Protein AF-A0A2V6P8H3-F1 (afdb_monomer)

Mean predicted aligned error: 14.88 Å

pLDDT: mean 77.85, std 21.03, range [31.47, 96.81]

Solvent-accessible surface area (backbone atoms only — not comparable to full-atom values): 14129 Å² total; per-residue (Å²): 84,82,64,27,58,51,56,73,67,50,51,38,62,33,33,49,88,37,50,38,79,87,86,31,36,39,54,43,58,63,62,67,42,103,77,39,63,46,41,52,37,74,48,46,71,76,55,36,56,54,51,53,54,39,51,51,55,49,50,54,50,27,66,76,68,74,46,91,55,62,46,53,46,57,56,95,69,37,68,48,80,76,56,67,67,62,50,36,53,52,24,48,77,71,72,38,44,41,81,42,77,60,81,100,39,82,41,80,42,47,74,67,55,81,72,55,28,31,59,50,17,54,52,52,37,52,75,70,67,47,56,66,70,60,48,24,49,44,44,65,50,95,62,68,71,73,46,74,81,64,72,72,82,48,70,70,56,52,54,55,50,52,53,54,52,51,55,52,49,58,63,71,63,60,74,80,77,82,78,73,81,78,79,79,82,79,82,78,81,77,87,79,87,76,96,69,99,71,93,78,89,80,86,79,87,76,90,74,89,71,89,73,82,70,94,81,76,84,81,81,89,80,91,132

Structure (mmCIF, N/CA/C/O backbone):
data_AF-A0A2V6P8H3-F1
#
_entry.id   AF-A0A2V6P8H3-F1
#
loop_
_atom_site.group_PDB
_atom_site.id
_atom_site.type_symbol
_atom_site.label_atom_id
_atom_site.label_alt_id
_atom_site.label_comp_id
_atom_site.label_asym_id
_atom_site.label_entity_id
_atom_site.label_seq_id
_atom_site.pdbx_PDB_ins_code
_atom_site.Cartn_x
_atom_site.Cartn_y
_atom_site.Cartn_z
_atom_site.occupancy
_atom_site.B_iso_or_equiv
_atom_site.auth_seq_id
_atom_site.auth_comp_id
_atom_site.auth_asym_id
_atom_site.auth_atom_id
_atom_site.pdbx_PDB_model_num
ATOM 1 N N . TYR A 1 1 ? 4.911 -2.364 1.121 1.00 88.94 1 TYR A N 1
ATOM 2 C CA . TYR A 1 1 ? 5.995 -2.756 0.195 1.00 88.94 1 TYR A CA 1
ATOM 3 C C . TYR A 1 1 ? 5.485 -3.281 -1.144 1.00 88.94 1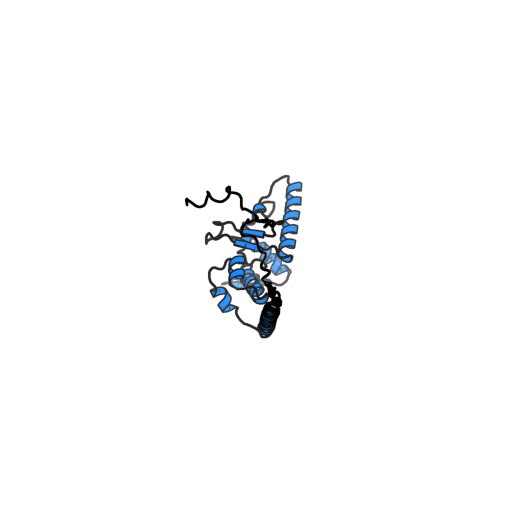 TYR A C 1
ATOM 5 O O . TYR A 1 1 ? 6.259 -3.242 -2.081 1.00 88.94 1 TYR A O 1
ATOM 13 N N . ILE A 1 2 ? 4.238 -3.761 -1.264 1.00 92.62 2 ILE A N 1
ATOM 14 C CA . ILE A 1 2 ? 3.718 -4.279 -2.544 1.00 92.62 2 ILE A CA 1
ATOM 15 C C . ILE A 1 2 ? 3.514 -3.145 -3.559 1.00 92.62 2 ILE A C 1
ATOM 17 O O . ILE A 1 2 ? 4.125 -3.148 -4.615 1.00 92.62 2 ILE A O 1
ATOM 21 N N . THR A 1 3 ? 2.715 -2.137 -3.202 1.00 92.38 3 THR A N 1
ATOM 22 C CA . THR A 1 3 ? 2.327 -1.062 -4.134 1.00 92.38 3 THR A CA 1
ATOM 23 C C . THR A 1 3 ? 3.390 0.020 -4.327 1.00 92.38 3 THR A C 1
ATOM 25 O O . THR A 1 3 ? 3.359 0.778 -5.288 1.00 92.38 3 THR A O 1
ATOM 28 N N . GLY A 1 4 ? 4.304 0.171 -3.365 1.00 89.94 4 GLY A N 1
ATOM 29 C CA . GLY A 1 4 ? 5.237 1.303 -3.315 1.00 89.94 4 GLY A CA 1
ATOM 30 C C . GLY A 1 4 ? 4.576 2.664 -3.058 1.00 89.94 4 GLY A C 1
ATOM 31 O O . GLY A 1 4 ? 5.240 3.698 -3.145 1.00 89.94 4 GLY A O 1
ATOM 32 N N . TRP A 1 5 ? 3.287 2.701 -2.729 1.00 91.19 5 TRP A N 1
ATOM 33 C CA . TRP A 1 5 ? 2.574 3.949 -2.468 1.00 91.19 5 TRP A CA 1
ATOM 34 C C . TRP A 1 5 ? 3.018 4.598 -1.148 1.00 91.19 5 TRP A C 1
ATOM 36 O O . TRP A 1 5 ? 3.421 3.932 -0.188 1.00 91.19 5 TRP A O 1
ATOM 46 N N . ARG A 1 6 ? 2.978 5.930 -1.105 1.00 88.56 6 ARG A N 1
ATOM 47 C CA . ARG A 1 6 ? 3.350 6.756 0.048 1.00 88.56 6 ARG A CA 1
ATOM 48 C C . ARG A 1 6 ? 2.405 6.486 1.205 1.00 88.56 6 ARG A C 1
ATOM 50 O O . ARG A 1 6 ? 1.198 6.677 1.103 1.00 88.56 6 ARG A O 1
ATOM 57 N N . VAL A 1 7 ? 2.961 6.132 2.359 1.00 89.94 7 VAL A N 1
ATOM 58 C CA . VAL A 1 7 ? 2.114 5.686 3.466 1.00 89.94 7 VAL A CA 1
ATOM 59 C C . VAL A 1 7 ? 1.153 6.781 3.945 1.00 89.94 7 VAL A C 1
ATOM 61 O O . VAL A 1 7 ? -0.049 6.561 3.977 1.00 89.94 7 VAL A O 1
ATOM 64 N N . LYS A 1 8 ? 1.652 7.985 4.252 1.00 87.38 8 LYS A N 1
ATOM 65 C CA . LYS A 1 8 ? 0.832 9.062 4.840 1.00 87.38 8 LYS A CA 1
ATOM 66 C C . LYS A 1 8 ? -0.240 9.617 3.890 1.00 87.38 8 LYS A C 1
ATOM 68 O O . LYS A 1 8 ? -1.351 9.895 4.334 1.00 87.38 8 LYS A O 1
ATOM 73 N N . SER A 1 9 ? 0.121 9.836 2.625 1.00 86.56 9 SER A N 1
ATOM 74 C CA . SER A 1 9 ? -0.710 10.562 1.655 1.00 86.56 9 SER A CA 1
ATOM 75 C C . SER A 1 9 ? -1.514 9.659 0.728 1.00 86.56 9 SER A C 1
ATOM 77 O O . SER A 1 9 ? -2.543 10.097 0.236 1.00 86.56 9 SER A O 1
ATOM 79 N N . GLU A 1 10 ? -1.062 8.428 0.480 1.00 90.25 10 GLU A N 1
ATOM 80 C CA . GLU A 1 10 ? -1.692 7.530 -0.493 1.00 90.25 10 GLU A CA 1
ATOM 81 C C . GLU A 1 10 ? -2.352 6.337 0.205 1.00 90.25 10 GLU A C 1
ATOM 83 O O . GLU A 1 10 ? -3.536 6.118 0.006 1.00 90.25 10 GLU A O 1
ATOM 88 N N . ILE A 1 11 ? -1.642 5.602 1.073 1.00 92.50 11 ILE A N 1
ATOM 89 C CA . ILE A 1 11 ? -2.197 4.404 1.738 1.00 92.50 11 ILE A CA 1
ATOM 90 C C . ILE A 1 11 ? -3.190 4.766 2.848 1.00 92.50 11 ILE A C 1
ATOM 92 O O . ILE A 1 11 ? -4.323 4.299 2.844 1.00 92.50 11 ILE A O 1
ATOM 96 N N . LEU A 1 12 ? -2.783 5.610 3.800 1.00 93.12 12 LEU A N 1
ATOM 97 C CA . LEU A 1 12 ? -3.599 5.945 4.975 1.00 93.12 12 LEU A CA 1
ATOM 98 C C . LEU A 1 12 ? -4.766 6.896 4.662 1.00 93.12 12 LEU A C 1
ATOM 100 O O . LEU A 1 12 ? -5.505 7.272 5.566 1.00 93.12 12 LEU A O 1
ATOM 104 N N . THR A 1 13 ? -4.904 7.342 3.414 1.00 92.69 13 THR A N 1
ATOM 105 C CA . THR A 1 13 ? -6.063 8.096 2.911 1.00 92.69 13 THR A CA 1
ATOM 106 C C . THR A 1 13 ? -7.038 7.208 2.140 1.00 92.69 13 THR A C 1
ATOM 108 O O . THR A 1 13 ? -8.089 7.701 1.744 1.00 92.69 13 THR A O 1
ATOM 111 N N . ARG A 1 14 ? -6.721 5.926 1.888 1.00 94.12 14 ARG A N 1
ATOM 112 C CA . ARG A 1 14 ? -7.607 5.061 1.101 1.00 94.12 14 ARG A CA 1
ATOM 113 C C . ARG A 1 14 ? -8.895 4.758 1.849 1.00 94.12 14 ARG A C 1
ATOM 115 O O . ARG A 1 14 ? -8.885 4.422 3.034 1.00 94.12 14 ARG A O 1
ATOM 122 N N . GLN A 1 15 ? -9.986 4.831 1.104 1.00 95.06 15 GLN A N 1
ATOM 123 C CA . GLN A 1 15 ? -11.317 4.429 1.515 1.00 95.06 15 GLN A CA 1
ATOM 124 C C . GLN A 1 15 ? -11.702 3.127 0.811 1.00 95.06 15 GLN A C 1
ATOM 126 O O . GLN A 1 15 ? -11.081 2.754 -0.186 1.00 95.06 15 GLN A O 1
ATOM 131 N N . LYS A 1 16 ? -12.726 2.442 1.323 1.00 94.62 16 LYS A N 1
ATOM 132 C CA . LYS A 1 16 ? -13.273 1.217 0.727 1.00 94.62 16 LYS A CA 1
ATOM 133 C C . LYS A 1 16 ? -13.775 1.452 -0.701 1.00 94.62 16 LYS A C 1
ATOM 135 O O . LYS A 1 16 ? -13.608 0.577 -1.536 1.00 94.62 16 LYS A O 1
ATOM 140 N N . SER A 1 17 ? -14.292 2.645 -1.003 1.00 93.50 17 SER A N 1
ATOM 141 C CA . SER A 1 17 ? -14.715 3.048 -2.355 1.00 93.50 17 SER A CA 1
ATOM 142 C C . SER A 1 17 ? -13.586 3.027 -3.391 1.00 93.50 17 SER A C 1
ATOM 144 O O . SER A 1 17 ? -13.845 2.838 -4.572 1.00 93.50 17 SER A O 1
ATOM 146 N N . HIS A 1 18 ? -12.330 3.181 -2.966 1.00 94.50 18 HIS A N 1
ATOM 147 C CA . HIS A 1 18 ? -11.169 3.128 -3.858 1.00 94.50 18 HIS A CA 1
ATOM 148 C C . HIS A 1 18 ? -10.712 1.695 -4.177 1.00 94.50 18 HIS A C 1
ATOM 150 O O . HIS A 1 18 ? -9.759 1.513 -4.940 1.00 94.50 18 HIS A O 1
ATOM 156 N N . LEU A 1 19 ? -11.324 0.685 -3.553 1.00 95.75 19 LEU A N 1
ATOM 157 C CA . LEU A 1 19 ? -11.015 -0.723 -3.749 1.00 95.75 19 LEU A CA 1
ATOM 158 C C . LEU A 1 19 ? -12.133 -1.394 -4.550 1.00 95.75 19 LEU A C 1
ATOM 160 O O . LEU A 1 19 ? -13.220 -1.641 -4.038 1.00 95.75 19 LEU A O 1
ATOM 164 N N . ASP A 1 20 ? -11.820 -1.766 -5.785 1.00 94.56 20 ASP A N 1
ATOM 165 C CA . ASP A 1 20 ? -12.688 -2.572 -6.632 1.00 94.56 20 ASP A CA 1
ATOM 166 C C . ASP A 1 20 ? -12.177 -4.016 -6.661 1.00 94.56 20 ASP A C 1
ATOM 168 O O . ASP A 1 20 ? -11.301 -4.393 -7.444 1.00 94.56 20 ASP A O 1
ATOM 172 N N . VAL A 1 21 ? -12.713 -4.836 -5.758 1.00 92.12 21 VAL A N 1
ATOM 173 C CA . VAL A 1 21 ? -12.329 -6.248 -5.618 1.00 92.12 21 VAL A CA 1
ATOM 174 C C . VAL A 1 21 ? -12.725 -7.065 -6.852 1.00 92.12 21 VAL A C 1
ATOM 176 O O . VAL A 1 21 ? -11.992 -7.986 -7.228 1.00 92.12 21 VAL A O 1
ATOM 179 N N . LYS A 1 22 ? -13.853 -6.719 -7.492 1.00 91.50 22 LYS A N 1
ATOM 180 C CA . LYS A 1 22 ? -14.396 -7.439 -8.652 1.00 91.50 22 LYS A CA 1
ATOM 181 C C . LYS A 1 22 ? -13.572 -7.156 -9.900 1.00 91.50 22 LYS A C 1
ATOM 183 O O . LYS A 1 22 ? -13.091 -8.092 -10.526 1.00 91.50 22 LYS A O 1
ATOM 188 N N . ALA A 1 23 ? -13.352 -5.881 -10.217 1.00 93.12 23 ALA A N 1
ATOM 189 C CA . ALA A 1 23 ? -12.527 -5.497 -11.358 1.00 93.12 23 ALA A CA 1
ATOM 190 C C . ALA A 1 23 ? -11.024 -5.686 -11.093 1.00 93.12 23 ALA A C 1
ATOM 192 O O . ALA A 1 23 ? -10.225 -5.655 -12.025 1.00 93.12 23 ALA A O 1
ATOM 193 N N . GLY A 1 24 ? -10.624 -5.889 -9.834 1.00 94.81 24 GLY A N 1
ATOM 194 C CA . GLY A 1 24 ? -9.245 -6.192 -9.473 1.00 94.81 24 GLY A CA 1
ATOM 195 C C . GLY A 1 24 ? -8.352 -4.959 -9.378 1.00 94.81 24 GLY A C 1
ATOM 196 O O . GLY A 1 24 ? -7.167 -5.052 -9.698 1.00 94.81 24 GLY A O 1
ATOM 197 N N . TRP A 1 25 ? -8.877 -3.822 -8.910 1.00 95.44 25 TRP A N 1
ATOM 198 C CA . TRP A 1 25 ? -8.140 -2.556 -8.852 1.00 95.44 25 TRP A CA 1
ATOM 199 C C . TRP A 1 25 ? -8.149 -1.903 -7.472 1.00 95.44 25 TRP A C 1
ATOM 201 O O . TRP A 1 25 ? -9.181 -1.795 -6.817 1.00 95.44 25 TRP A O 1
ATOM 211 N N . LEU A 1 26 ? -6.995 -1.372 -7.071 1.00 95.38 26 LEU A N 1
ATOM 212 C CA . LEU A 1 26 ? -6.888 -0.347 -6.035 1.00 95.38 26 LEU A CA 1
ATOM 213 C C . LEU A 1 26 ? -6.573 0.995 -6.698 1.00 95.38 26 LEU A C 1
ATOM 215 O O . LEU A 1 26 ? -5.631 1.073 -7.491 1.00 95.38 26 LEU A O 1
ATOM 219 N N . ARG A 1 27 ? -7.321 2.047 -6.359 1.00 92.62 27 ARG A N 1
ATOM 220 C CA . ARG A 1 27 ? -7.259 3.341 -7.052 1.00 92.62 27 ARG A CA 1
ATOM 221 C C . ARG A 1 27 ? -6.823 4.502 -6.157 1.00 92.62 27 ARG A C 1
ATOM 223 O O . ARG A 1 27 ? -7.024 4.528 -4.939 1.00 92.62 27 ARG A O 1
ATOM 230 N N . LEU A 1 28 ? -6.188 5.465 -6.804 1.00 87.31 28 LEU A N 1
ATOM 231 C CA . LEU A 1 28 ? -5.975 6.837 -6.367 1.00 87.31 28 LEU A CA 1
ATOM 232 C C . LEU A 1 28 ? -6.641 7.714 -7.404 1.00 87.31 28 LEU A C 1
ATOM 234 O O . LEU A 1 28 ? -6.250 7.666 -8.573 1.00 87.31 28 LEU A O 1
ATOM 238 N N . GLU A 1 29 ? -7.629 8.478 -6.969 1.00 78.62 29 GLU A N 1
ATOM 239 C CA . GLU A 1 29 ? -8.361 9.352 -7.864 1.00 78.62 29 GLU A CA 1
ATOM 240 C C . GLU A 1 29 ? -7.494 10.568 -8.229 1.00 78.62 29 GLU A C 1
ATOM 242 O O . GLU A 1 29 ? -6.615 10.984 -7.452 1.00 78.62 29 GLU A O 1
ATOM 247 N N . PRO A 1 30 ? -7.686 11.140 -9.428 1.00 69.38 30 PRO A N 1
ATOM 248 C CA . PRO A 1 30 ? -7.053 12.397 -9.801 1.00 69.38 30 PRO A CA 1
ATOM 249 C C . PRO A 1 30 ? -7.310 13.489 -8.747 1.00 69.38 30 PRO A C 1
ATOM 251 O O . PRO A 1 30 ? -8.400 13.598 -8.196 1.00 69.38 30 PRO A O 1
ATOM 254 N N . GLY A 1 31 ? -6.289 14.288 -8.433 1.00 65.00 31 GLY A N 1
ATOM 255 C CA . GLY A 1 31 ? -6.352 15.348 -7.413 1.00 65.00 31 GLY A CA 1
ATOM 256 C C . GLY A 1 31 ? -5.977 14.933 -5.981 1.00 65.00 31 GLY A C 1
ATOM 257 O O . GLY A 1 31 ? -5.669 15.797 -5.164 1.00 65.00 31 GLY A O 1
ATOM 258 N N . GLU A 1 32 ? -5.899 13.635 -5.660 1.00 61.38 32 GLU A N 1
ATOM 259 C CA . GLU A 1 32 ? -5.569 13.178 -4.294 1.00 61.38 32 GLU A CA 1
ATOM 260 C C . GLU A 1 32 ? -4.061 13.178 -3.976 1.00 61.38 32 GLU A C 1
ATOM 262 O O . GLU A 1 32 ? -3.645 13.100 -2.814 1.00 61.38 32 GLU A O 1
ATOM 267 N N . THR A 1 33 ? -3.208 13.244 -5.001 1.00 61.31 33 THR A N 1
ATOM 268 C CA . THR A 1 33 ? -1.748 13.269 -4.840 1.00 61.31 33 THR A CA 1
ATOM 269 C C . THR A 1 33 ? -1.195 14.680 -5.029 1.00 61.31 33 THR A C 1
ATOM 271 O O . THR A 1 33 ? -1.781 15.493 -5.734 1.00 61.31 33 THR A O 1
ATOM 274 N N . LYS A 1 34 ? 0.005 14.958 -4.484 1.00 56.09 34 LYS A N 1
ATOM 275 C CA . LYS A 1 34 ? 0.736 16.240 -4.667 1.00 56.09 34 LYS A CA 1
ATOM 276 C C . LYS A 1 34 ? 0.893 16.653 -6.147 1.00 56.09 34 LYS A C 1
ATOM 278 O O . LYS A 1 34 ? 1.204 17.796 -6.445 1.00 56.09 34 LYS A O 1
ATOM 283 N N . ASN A 1 35 ? 0.704 15.700 -7.051 1.00 55.78 35 ASN A N 1
ATOM 284 C CA . ASN A 1 35 ? 0.930 15.805 -8.478 1.00 55.78 35 ASN A CA 1
ATOM 285 C C . ASN A 1 35 ? -0.374 15.808 -9.296 1.00 55.78 35 ASN A C 1
ATOM 287 O O . ASN A 1 35 ? -0.296 15.914 -10.513 1.00 55.78 35 ASN A O 1
ATOM 291 N N . GLY A 1 36 ? -1.544 15.642 -8.667 1.00 58.25 36 GLY A N 1
ATOM 292 C CA . GLY A 1 36 ? -2.849 15.613 -9.342 1.00 58.25 36 GLY A CA 1
ATOM 293 C C . GLY A 1 36 ? -3.134 14.360 -10.181 1.00 58.25 36 GLY A C 1
ATOM 294 O O . GLY A 1 36 ? -4.285 14.094 -10.493 1.00 58.25 36 GLY A O 1
ATOM 295 N N . GLU A 1 37 ? -2.125 13.547 -10.493 1.00 65.56 37 GLU A N 1
ATOM 296 C CA . GLU A 1 37 ? -2.279 12.324 -11.285 1.00 65.56 37 GLU A CA 1
ATOM 297 C C . GLU A 1 37 ? -2.863 11.182 -10.443 1.00 65.56 37 GLU A C 1
ATOM 299 O O . GLU A 1 37 ? -2.257 10.748 -9.448 1.00 65.56 37 GLU A O 1
ATOM 304 N N . GLY A 1 38 ? -4.023 10.683 -10.877 1.00 77.62 38 GLY A N 1
ATOM 305 C CA . GLY A 1 38 ? -4.576 9.418 -10.411 1.00 77.62 38 GLY A CA 1
ATOM 306 C C . GLY A 1 38 ? -3.675 8.246 -10.806 1.00 77.62 38 GLY A C 1
ATOM 307 O O . GLY A 1 38 ? -2.826 8.357 -11.692 1.00 77.62 38 GLY A O 1
ATOM 308 N N . ARG A 1 39 ? -3.807 7.116 -10.114 1.00 86.62 39 ARG A N 1
ATOM 309 C CA . ARG A 1 39 ? -3.108 5.874 -10.483 1.00 86.62 39 ARG A CA 1
ATOM 310 C C . ARG A 1 39 ? -3.864 4.661 -9.983 1.00 86.62 39 ARG A C 1
ATOM 312 O O . ARG A 1 39 ? -4.529 4.716 -8.951 1.00 86.62 39 ARG A O 1
ATOM 319 N N . MET A 1 40 ? -3.693 3.550 -10.681 1.00 90.94 40 MET A N 1
ATOM 320 C CA . MET A 1 40 ? -4.275 2.274 -10.289 1.00 90.94 40 MET A CA 1
ATOM 321 C C . MET A 1 40 ? -3.182 1.238 -10.065 1.00 90.94 40 MET A C 1
ATOM 323 O O . MET A 1 40 ? -2.138 1.262 -10.717 1.00 90.94 40 MET A O 1
ATOM 327 N N . PHE A 1 41 ? -3.429 0.326 -9.134 1.00 94.31 41 PHE A N 1
ATOM 328 C CA . PHE A 1 41 ? -2.576 -0.824 -8.887 1.00 94.31 41 PHE A CA 1
ATOM 329 C C . PHE A 1 41 ? -3.416 -2.102 -9.009 1.00 94.31 41 PHE A C 1
ATOM 331 O O . PHE A 1 41 ? -4.462 -2.186 -8.356 1.00 94.31 41 PHE A O 1
ATOM 338 N N . PRO A 1 42 ? -2.995 -3.089 -9.822 1.00 95.25 42 PRO A N 1
ATOM 339 C CA . PRO A 1 42 ? -3.743 -4.330 -9.976 1.00 95.25 42 PRO A CA 1
ATOM 340 C C . PRO A 1 42 ? -3.704 -5.150 -8.682 1.00 95.25 42 PRO A C 1
ATOM 342 O O . PRO A 1 42 ? -2.666 -5.260 -8.021 1.00 95.25 42 PRO A O 1
ATOM 345 N N . LEU A 1 43 ? -4.830 -5.763 -8.318 1.00 96.12 43 LEU A N 1
ATOM 346 C CA . LEU A 1 43 ? -4.951 -6.639 -7.153 1.00 96.12 43 LEU A CA 1
ATOM 347 C C . LEU A 1 43 ? -4.305 -7.999 -7.422 1.00 96.12 43 LEU A C 1
ATOM 349 O O . LEU A 1 43 ? -4.976 -9.023 -7.548 1.00 96.12 43 LEU A O 1
ATOM 353 N N . VAL A 1 44 ? -2.973 -8.006 -7.465 1.00 95.25 44 VAL A N 1
ATOM 354 C CA . VAL A 1 44 ? -2.180 -9.237 -7.438 1.00 95.25 44 VAL A CA 1
ATOM 355 C C . VAL A 1 44 ? -2.565 -10.074 -6.209 1.00 95.25 44 VAL A C 1
ATOM 357 O O . VAL A 1 44 ? -2.888 -9.486 -5.171 1.00 95.25 44 VAL A O 1
ATOM 360 N N . PRO A 1 45 ? -2.483 -11.418 -6.253 1.00 95.81 45 PRO A N 1
ATOM 361 C CA . PRO A 1 45 ? -3.019 -12.288 -5.198 1.00 95.81 45 PRO A CA 1
ATOM 362 C C . PRO A 1 45 ? -2.577 -11.907 -3.778 1.00 95.81 45 PRO A C 1
ATOM 364 O O . PRO A 1 45 ? -3.381 -11.849 -2.853 1.00 95.81 45 PRO A O 1
ATOM 367 N N . ARG A 1 46 ? -1.302 -11.531 -3.614 1.00 95.31 46 ARG A N 1
ATOM 368 C CA . ARG A 1 46 ? -0.754 -11.094 -2.322 1.00 95.31 46 ARG A CA 1
ATOM 369 C C . ARG A 1 46 ? -1.362 -9.784 -1.812 1.00 95.31 46 ARG A C 1
ATOM 371 O O . ARG A 1 46 ? -1.511 -9.617 -0.608 1.00 95.31 46 ARG A O 1
ATOM 378 N N . LEU A 1 47 ? -1.663 -8.836 -2.702 1.00 95.75 47 LEU A N 1
ATOM 379 C CA . LEU A 1 47 ? -2.327 -7.585 -2.329 1.00 95.75 47 LEU A CA 1
ATOM 380 C C . LEU A 1 47 ? -3.802 -7.840 -2.030 1.00 95.75 47 LEU A C 1
ATOM 382 O O . LEU A 1 47 ? -4.298 -7.362 -1.014 1.00 95.75 47 LEU A O 1
ATOM 386 N N . ARG A 1 48 ? -4.462 -8.621 -2.890 1.00 96.81 48 ARG A N 1
ATOM 387 C CA . ARG A 1 48 ? -5.859 -9.028 -2.744 1.00 96.81 48 ARG A CA 1
ATOM 388 C C . ARG A 1 48 ? -6.120 -9.634 -1.368 1.00 96.81 48 ARG A C 1
ATOM 390 O O . ARG A 1 48 ? -6.934 -9.089 -0.637 1.00 96.81 48 ARG A O 1
ATOM 397 N N . ALA A 1 49 ? -5.349 -10.650 -0.979 1.00 96.50 49 ALA A N 1
ATOM 398 C CA . ALA A 1 49 ? -5.519 -11.330 0.305 1.00 96.50 49 ALA A CA 1
ATOM 399 C C . ALA A 1 49 ? -5.436 -10.371 1.508 1.00 96.50 49 ALA A C 1
ATOM 401 O O . ALA A 1 49 ? -6.238 -10.455 2.433 1.00 96.50 49 ALA A O 1
ATOM 402 N N . VAL A 1 50 ? -4.494 -9.419 1.487 1.00 95.81 50 VAL A N 1
ATOM 403 C CA . VAL A 1 50 ? -4.349 -8.426 2.566 1.00 95.81 50 VAL A CA 1
ATOM 404 C C . VAL A 1 50 ? -5.546 -7.478 2.615 1.00 95.81 50 VAL A C 1
ATOM 406 O O . VAL A 1 50 ? -6.016 -7.142 3.699 1.00 95.81 50 VAL A O 1
ATOM 409 N N . LEU A 1 51 ? -6.023 -7.017 1.458 1.00 96.69 51 LEU A N 1
ATOM 410 C CA . LEU A 1 51 ? -7.125 -6.060 1.395 1.00 96.69 51 LEU A CA 1
ATOM 411 C C . LEU A 1 51 ? -8.480 -6.708 1.690 1.00 96.69 51 LEU A C 1
ATOM 413 O O . LEU A 1 51 ? -9.292 -6.089 2.365 1.00 96.69 51 LEU A O 1
ATOM 417 N N . GLU A 1 52 ? -8.708 -7.942 1.248 1.00 96.25 52 GLU A N 1
ATOM 418 C CA . GLU A 1 52 ? -9.921 -8.703 1.566 1.00 96.25 52 GLU A CA 1
ATOM 419 C C . GLU A 1 52 ? -10.005 -8.990 3.069 1.00 96.25 52 GLU A C 1
ATOM 421 O O . GLU A 1 52 ? -11.019 -8.674 3.687 1.00 96.25 52 GLU A O 1
ATOM 426 N N . ALA A 1 53 ? -8.913 -9.455 3.688 1.00 96.31 53 ALA A N 1
ATOM 427 C CA . ALA A 1 53 ? -8.855 -9.639 5.140 1.00 96.31 53 ALA A CA 1
ATOM 428 C C . ALA A 1 53 ? -9.099 -8.324 5.904 1.00 96.31 53 ALA A C 1
ATOM 430 O O . ALA A 1 53 ? -9.784 -8.305 6.925 1.00 96.31 53 ALA A O 1
ATOM 431 N N . GLN A 1 54 ? -8.565 -7.208 5.398 1.00 96.25 54 GLN A N 1
ATOM 432 C CA . GLN A 1 54 ? -8.780 -5.890 5.990 1.00 96.25 54 GLN A CA 1
ATOM 433 C C . GLN A 1 54 ? -10.246 -5.442 5.883 1.00 96.25 54 GLN A C 1
ATOM 435 O O . GLN A 1 54 ? -10.792 -4.940 6.862 1.00 96.25 54 GLN A O 1
ATOM 440 N N . VAL A 1 55 ? -10.881 -5.615 4.720 1.00 96.00 55 VAL A N 1
ATOM 441 C CA . VAL A 1 55 ? -12.294 -5.263 4.508 1.00 96.00 55 VAL A CA 1
ATOM 442 C C . VAL A 1 55 ? -13.202 -6.110 5.390 1.00 96.00 55 VAL A C 1
ATOM 444 O O . VAL A 1 55 ? -14.122 -5.563 5.994 1.00 96.00 55 VAL A O 1
ATOM 447 N N . GLU A 1 56 ? -12.926 -7.407 5.507 1.00 96.38 56 GLU A N 1
ATOM 448 C CA . GLU A 1 56 ? -13.698 -8.307 6.362 1.00 96.38 56 GLU A CA 1
ATOM 449 C C . GLU A 1 56 ? -13.566 -7.930 7.843 1.00 96.38 56 GLU A C 1
ATOM 451 O O . GLU A 1 56 ? -14.569 -7.765 8.535 1.00 96.38 56 GLU A O 1
ATOM 456 N N . GLY A 1 57 ? -12.345 -7.664 8.319 1.00 96.31 57 GLY A N 1
ATOM 457 C CA . GLY A 1 57 ? -12.135 -7.182 9.687 1.00 96.31 57 GLY A CA 1
ATOM 458 C C . GLY A 1 57 ? -12.833 -5.844 9.961 1.00 96.31 57 GLY A C 1
ATOM 459 O O . GLY A 1 57 ? -13.404 -5.641 11.033 1.00 96.31 57 GLY A O 1
ATOM 460 N N . THR A 1 58 ? -12.847 -4.931 8.984 1.00 96.19 58 THR A N 1
ATOM 461 C CA . THR A 1 58 ? -13.616 -3.684 9.085 1.00 96.19 58 THR A CA 1
ATOM 462 C C . THR A 1 58 ? -15.117 -3.962 9.141 1.00 96.19 58 THR A C 1
ATOM 464 O O . THR A 1 58 ? -15.783 -3.394 9.998 1.00 96.19 58 THR A O 1
ATOM 467 N N . ARG A 1 59 ? -15.649 -4.856 8.299 1.00 96.31 59 ARG A N 1
ATOM 468 C CA . ARG A 1 59 ? -17.074 -5.225 8.284 1.00 96.31 59 ARG A CA 1
ATOM 469 C C . ARG A 1 59 ? -17.536 -5.763 9.640 1.00 96.31 59 ARG A C 1
ATOM 471 O O . ARG A 1 59 ? -18.581 -5.345 10.130 1.00 96.31 59 ARG A O 1
ATOM 478 N N . GLN A 1 60 ? -16.753 -6.642 10.261 1.00 96.19 60 GLN A N 1
ATOM 479 C CA . GLN A 1 60 ? -17.053 -7.176 11.595 1.00 96.19 60 GLN A CA 1
ATOM 480 C C . GLN A 1 60 ? -17.093 -6.062 12.649 1.00 96.19 60 GLN A C 1
ATOM 482 O O . GLN A 1 60 ? -18.027 -5.981 13.444 1.00 96.19 60 GLN A O 1
ATOM 487 N N . PHE A 1 61 ? -16.132 -5.137 12.603 1.00 96.50 61 PHE A N 1
ATOM 488 C CA . PHE A 1 61 ? -16.110 -3.983 13.502 1.00 96.50 61 PHE A CA 1
ATOM 489 C C . PHE A 1 61 ? -17.300 -3.030 13.274 1.00 96.50 61 PHE A C 1
ATOM 491 O O . PHE A 1 61 ? -17.848 -2.483 14.230 1.00 96.50 61 PHE A O 1
ATOM 498 N N . GLU A 1 62 ? -17.714 -2.816 12.020 1.00 96.81 62 GLU A N 1
ATOM 499 C CA . GLU A 1 62 ? -18.898 -2.012 11.681 1.00 96.81 62 GLU A CA 1
ATOM 500 C C . GLU A 1 62 ? -20.177 -2.615 12.273 1.00 96.81 62 GLU A C 1
ATOM 502 O O . GLU A 1 62 ? -20.993 -1.873 12.818 1.00 96.81 62 GLU A O 1
ATOM 507 N N . GLN A 1 63 ? -20.324 -3.943 12.211 1.00 96.44 63 GLN A N 1
ATOM 508 C CA . GLN A 1 63 ? -21.453 -4.669 12.802 1.00 96.44 63 GLN A CA 1
ATOM 509 C C . GLN A 1 63 ? -21.464 -4.553 14.330 1.00 96.44 63 GLN A C 1
ATOM 511 O O . GLN A 1 63 ? -22.499 -4.240 14.907 1.00 96.44 63 GLN A O 1
ATOM 516 N N . GLU A 1 64 ? -20.313 -4.739 14.980 1.00 95.94 64 GLU A N 1
ATOM 517 C CA . GLU A 1 64 ? -20.194 -4.648 16.441 1.00 95.94 64 GLU A CA 1
ATOM 518 C C . GLU A 1 64 ? -20.500 -3.234 16.964 1.00 95.94 64 GLU A C 1
ATOM 520 O O . GLU A 1 64 ? -21.119 -3.067 18.013 1.00 95.94 64 GLU A O 1
ATOM 525 N N . LYS A 1 65 ? -20.049 -2.195 16.251 1.00 95.00 65 LYS A N 1
ATOM 526 C CA . LYS A 1 65 ? -20.191 -0.795 16.683 1.00 95.00 65 LYS A CA 1
ATOM 527 C C . LYS A 1 65 ? -21.399 -0.073 16.090 1.00 95.00 65 LYS A C 1
ATOM 529 O O . LYS A 1 65 ? -21.615 1.085 16.440 1.00 95.00 65 LYS A O 1
ATOM 534 N N . GLY A 1 66 ? -22.139 -0.703 15.178 1.00 95.25 66 GLY A N 1
ATOM 535 C CA . GLY A 1 66 ? -23.301 -0.109 14.514 1.00 95.25 66 GLY A CA 1
ATOM 536 C C . GLY A 1 66 ? -22.987 1.164 13.718 1.00 95.25 66 GLY A C 1
ATOM 537 O O . GLY A 1 66 ? -23.822 2.061 13.647 1.00 95.25 66 GLY A O 1
ATOM 538 N N . ARG A 1 67 ? -21.778 1.290 13.150 1.00 95.06 67 ARG A N 1
ATOM 539 C CA . ARG A 1 67 ? -21.350 2.489 12.403 1.00 95.06 67 ARG A CA 1
ATOM 540 C C . ARG A 1 67 ? -20.670 2.130 11.092 1.00 95.06 67 ARG A C 1
ATOM 542 O O . ARG A 1 67 ? -19.903 1.177 11.040 1.00 95.06 67 ARG A O 1
ATOM 549 N N . ILE A 1 68 ? -20.878 2.955 10.067 1.00 94.69 68 ILE A N 1
ATOM 550 C CA . ILE A 1 68 ? -20.190 2.829 8.778 1.00 94.69 68 ILE A CA 1
ATOM 551 C C . ILE A 1 68 ? -18.809 3.487 8.865 1.00 94.69 68 ILE A C 1
ATOM 553 O O . ILE A 1 68 ? -18.653 4.608 9.352 1.00 94.69 68 ILE A O 1
ATOM 557 N N . ILE A 1 69 ? -17.792 2.790 8.372 1.00 96.69 69 ILE A N 1
ATOM 558 C CA . ILE A 1 69 ? -16.395 3.203 8.338 1.00 96.69 69 ILE A CA 1
ATOM 559 C C . ILE A 1 69 ? -15.951 3.287 6.878 1.00 96.69 69 ILE A C 1
ATOM 561 O O . ILE A 1 69 ? -15.797 2.259 6.217 1.00 96.69 69 ILE A O 1
ATOM 565 N N . PRO A 1 70 ? -15.687 4.494 6.351 1.00 95.88 70 PRO A N 1
ATOM 566 C CA . PRO A 1 70 ? -15.274 4.646 4.961 1.00 95.88 70 PRO A CA 1
ATOM 567 C C . PRO A 1 70 ? -13.822 4.210 4.730 1.00 95.88 70 PRO A C 1
ATOM 569 O O . PRO A 1 70 ? -13.463 3.827 3.623 1.00 95.88 70 PRO A O 1
ATOM 572 N N . TRP A 1 71 ? -12.967 4.266 5.751 1.00 96.75 71 TRP A N 1
ATOM 573 C CA . TRP A 1 71 ? -11.523 4.064 5.626 1.00 96.75 71 TRP A CA 1
ATOM 574 C C . TRP A 1 71 ? -11.143 2.596 5.435 1.00 96.75 71 TRP A C 1
ATOM 576 O O . TRP A 1 71 ? -11.566 1.737 6.201 1.00 96.75 71 TRP A O 1
ATOM 586 N N . LEU A 1 72 ? -10.257 2.329 4.472 1.00 95.38 72 LEU A N 1
ATOM 587 C CA . LEU A 1 72 ? -9.713 0.989 4.240 1.00 95.38 72 LEU A CA 1
ATOM 588 C C . LEU A 1 72 ? -8.765 0.570 5.371 1.00 95.38 72 LEU A C 1
ATOM 590 O O . LEU A 1 72 ? -8.748 -0.582 5.773 1.00 95.38 72 LEU A O 1
ATOM 594 N N . PHE A 1 73 ? -8.002 1.521 5.916 1.00 95.19 73 PHE A N 1
ATOM 595 C CA . PHE A 1 73 ? -7.157 1.316 7.091 1.00 95.19 73 PHE A CA 1
ATOM 596 C C . PHE A 1 73 ? -7.563 2.294 8.189 1.00 95.19 73 PHE A C 1
ATOM 598 O O . PHE A 1 73 ? -7.448 3.512 8.022 1.00 95.19 73 PHE A O 1
ATOM 605 N N . HIS A 1 74 ? -8.000 1.770 9.330 1.00 95.88 74 HIS A N 1
ATOM 606 C CA . HIS A 1 74 ? -8.516 2.581 10.427 1.00 95.88 74 HIS A CA 1
ATOM 607 C C . HIS A 1 74 ? 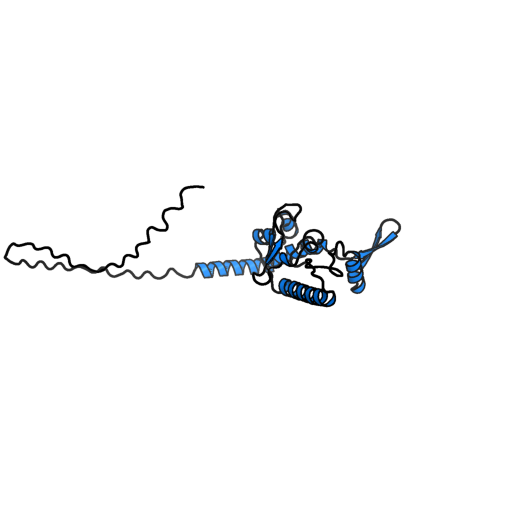-8.057 2.082 11.796 1.00 95.88 74 HIS A C 1
ATOM 609 O O . HIS A 1 74 ? -7.611 0.949 11.965 1.00 95.88 74 HIS A O 1
ATOM 615 N N . ARG A 1 75 ? -8.206 2.944 12.800 1.00 94.69 75 ARG A N 1
ATOM 616 C CA . ARG A 1 75 ? -8.114 2.599 14.218 1.00 94.69 75 ARG A CA 1
ATOM 617 C C . ARG A 1 75 ? -9.417 3.032 14.870 1.00 94.69 75 ARG A C 1
ATOM 619 O O . ARG A 1 75 ? -9.706 4.221 14.889 1.00 94.69 75 ARG A O 1
ATOM 626 N N . ASN A 1 76 ? -10.192 2.075 15.375 1.00 93.56 76 ASN A N 1
ATOM 627 C CA . ASN A 1 76 ? -11.508 2.324 15.978 1.00 93.56 76 ASN A CA 1
ATOM 628 C C . ASN A 1 76 ? -12.449 3.117 15.049 1.00 93.56 76 ASN A C 1
ATOM 630 O O . ASN A 1 76 ? -13.092 4.076 15.459 1.00 93.56 76 ASN A O 1
ATOM 634 N N . GLY A 1 77 ? -12.449 2.755 13.765 1.00 94.38 77 GLY A N 1
ATOM 635 C CA . GLY A 1 77 ? -13.190 3.422 12.697 1.00 94.38 77 GLY A CA 1
ATOM 636 C C . GLY A 1 77 ? -12.682 4.799 12.257 1.00 94.38 77 GLY A C 1
ATOM 637 O O . GLY A 1 77 ? -13.209 5.336 11.286 1.00 94.38 77 GLY A O 1
ATOM 638 N N . GLU A 1 78 ? -11.651 5.350 12.901 1.00 95.00 78 GLU A N 1
ATOM 639 C CA . GLU A 1 78 ? -11.032 6.617 12.507 1.00 95.00 78 GLU A CA 1
ATOM 640 C C . GLU A 1 78 ? -9.808 6.418 11.618 1.00 95.00 78 GLU A C 1
ATOM 642 O O . GLU A 1 78 ? -9.047 5.451 11.751 1.00 95.00 78 GLU A O 1
ATOM 647 N N . ARG A 1 79 ? -9.556 7.393 10.741 1.00 95.12 79 ARG A N 1
ATOM 648 C CA . ARG A 1 79 ? -8.371 7.391 9.883 1.00 95.12 79 ARG A CA 1
ATOM 649 C C . ARG A 1 79 ? -7.090 7.367 10.714 1.00 95.12 79 ARG A C 1
ATOM 651 O O . ARG A 1 79 ? -6.843 8.232 11.559 1.00 95.12 79 ARG A O 1
ATOM 658 N N . ILE A 1 80 ? -6.184 6.453 10.376 1.00 95.25 80 ILE A N 1
ATOM 659 C CA . ILE A 1 80 ? -4.837 6.448 10.950 1.00 95.25 80 ILE A CA 1
ATOM 660 C C . ILE A 1 80 ? -4.051 7.641 10.388 1.00 95.25 80 ILE A C 1
ATOM 662 O O . ILE A 1 80 ? -3.694 7.672 9.214 1.00 95.25 80 ILE A O 1
ATOM 666 N N . LYS A 1 81 ? -3.728 8.625 11.234 1.00 91.12 81 LYS A N 1
ATOM 667 C CA . LYS A 1 81 ? -2.889 9.773 10.833 1.00 91.12 81 LYS A CA 1
ATOM 668 C C . LYS A 1 81 ? -1.400 9.417 10.811 1.00 91.12 81 LYS A C 1
ATOM 670 O O . LYS A 1 81 ? -0.679 9.772 9.879 1.00 91.12 81 LYS A O 1
ATOM 675 N N . PHE A 1 82 ? -0.945 8.697 11.837 1.00 89.75 82 PHE A N 1
ATOM 676 C CA . PHE A 1 82 ? 0.441 8.266 12.009 1.00 89.75 82 PHE A CA 1
ATOM 677 C C . PHE A 1 82 ? 0.490 6.937 12.769 1.00 89.75 82 PHE A C 1
ATOM 679 O O . PHE A 1 82 ? -0.276 6.725 13.703 1.00 89.75 82 PHE A O 1
ATOM 686 N N . PHE A 1 83 ? 1.433 6.064 12.414 1.00 91.75 83 PHE A N 1
ATOM 687 C CA . PHE A 1 83 ? 1.645 4.769 13.080 1.00 91.75 83 PHE A CA 1
ATOM 688 C C . PHE A 1 83 ? 3.109 4.560 13.499 1.00 91.75 83 PHE A C 1
ATOM 690 O O . PHE A 1 83 ? 3.506 3.450 13.834 1.00 91.75 83 PHE A O 1
ATOM 697 N N . ARG A 1 84 ? 3.926 5.628 13.512 1.00 89.50 84 ARG A N 1
ATOM 698 C CA . ARG A 1 84 ? 5.373 5.558 13.797 1.00 89.50 84 ARG A CA 1
ATOM 699 C C . ARG A 1 84 ? 5.68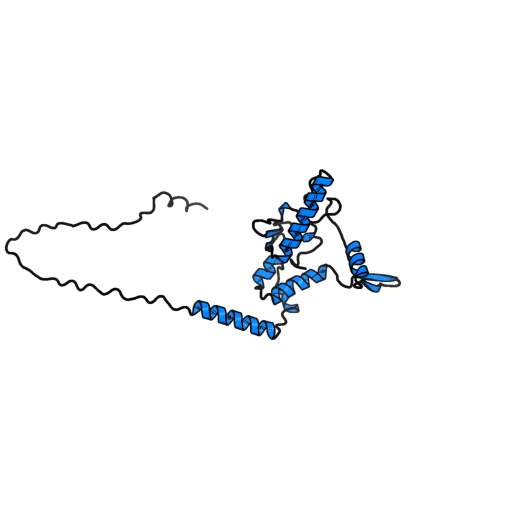3 4.875 15.132 1.00 89.50 84 ARG A C 1
ATOM 701 O O . ARG A 1 84 ? 6.616 4.085 15.187 1.00 89.50 84 ARG A O 1
ATOM 708 N N . ARG A 1 85 ? 4.907 5.163 16.185 1.00 91.00 85 ARG A N 1
ATOM 709 C CA . ARG A 1 85 ? 5.075 4.525 17.502 1.00 91.00 85 ARG A CA 1
ATOM 710 C C . ARG A 1 85 ? 4.783 3.028 17.439 1.00 91.00 85 ARG A C 1
ATOM 712 O O . ARG A 1 85 ? 5.641 2.244 17.810 1.00 91.00 85 ARG A O 1
ATOM 719 N N . SER A 1 86 ? 3.633 2.638 16.886 1.00 93.06 86 SER A N 1
ATOM 720 C CA . SER A 1 86 ? 3.285 1.222 16.705 1.00 93.06 86 SER A CA 1
ATOM 721 C C . SER A 1 86 ? 4.300 0.479 15.830 1.00 93.06 86 SER A C 1
ATOM 723 O O . SER A 1 86 ? 4.632 -0.661 16.128 1.00 93.06 86 SER A O 1
ATOM 725 N N . TRP A 1 87 ? 4.841 1.133 14.796 1.00 93.50 87 TRP A N 1
ATOM 726 C CA . TRP A 1 87 ? 5.911 0.579 13.965 1.00 93.50 87 TRP A CA 1
ATOM 727 C C . TRP A 1 87 ? 7.206 0.368 14.751 1.00 93.50 87 TRP A C 1
ATOM 729 O O . TRP A 1 87 ? 7.787 -0.706 14.674 1.00 93.50 87 TRP A O 1
ATOM 739 N N . LEU A 1 88 ? 7.633 1.359 15.542 1.00 94.56 88 LEU A N 1
ATOM 740 C CA . LEU A 1 88 ? 8.796 1.217 16.419 1.00 94.56 88 LEU A CA 1
ATOM 741 C C . LEU A 1 88 ? 8.597 0.061 17.403 1.00 94.56 88 LEU A C 1
ATOM 743 O O . LEU A 1 88 ? 9.470 -0.788 17.497 1.00 94.56 88 LEU A O 1
ATOM 747 N N . THR A 1 89 ? 7.439 -0.023 18.064 1.00 94.56 89 THR A N 1
ATOM 748 C CA . THR A 1 89 ? 7.117 -1.135 18.971 1.00 94.56 89 THR A CA 1
ATOM 749 C C . THR A 1 89 ? 7.188 -2.485 18.261 1.00 94.56 89 THR A C 1
ATOM 751 O O . THR A 1 89 ? 7.772 -3.421 18.799 1.00 94.56 89 THR A O 1
ATOM 754 N N . ALA A 1 90 ? 6.633 -2.589 17.050 1.00 94.06 90 ALA A N 1
ATOM 755 C CA . ALA A 1 90 ? 6.712 -3.809 16.254 1.00 94.06 90 ALA A CA 1
ATOM 756 C C . ALA A 1 90 ? 8.169 -4.166 15.928 1.00 94.06 90 ALA A C 1
ATOM 758 O O . ALA A 1 90 ? 8.579 -5.291 16.183 1.00 94.06 90 ALA A O 1
ATOM 759 N N . CYS A 1 91 ? 8.965 -3.202 15.452 1.00 95.19 91 CYS A N 1
ATOM 760 C CA . CYS A 1 91 ? 10.390 -3.390 15.184 1.00 95.19 91 CYS A CA 1
ATOM 761 C C . CYS A 1 91 ? 11.166 -3.819 16.434 1.00 95.19 91 CYS A C 1
ATOM 763 O O . CYS A 1 91 ? 11.956 -4.751 16.351 1.00 95.19 91 CYS A O 1
ATOM 765 N N . SER A 1 92 ? 10.927 -3.195 17.589 1.00 93.94 92 SER A N 1
ATOM 766 C CA . SER A 1 92 ? 11.587 -3.559 18.847 1.00 93.94 92 SER A CA 1
ATOM 767 C C . SER A 1 92 ? 11.285 -4.998 19.259 1.00 93.94 92 SER A C 1
ATOM 769 O O . SER A 1 92 ? 12.198 -5.711 19.658 1.00 93.94 92 SER A O 1
ATOM 771 N N . ARG A 1 93 ? 10.034 -5.451 19.105 1.00 96.06 93 ARG A N 1
ATOM 772 C CA . ARG A 1 93 ? 9.622 -6.823 19.453 1.00 96.06 93 ARG A CA 1
ATOM 773 C C . ARG A 1 93 ? 10.294 -7.903 18.609 1.00 96.06 93 ARG A C 1
ATOM 775 O O . ARG A 1 93 ? 10.397 -9.032 19.063 1.00 96.06 93 ARG A O 1
ATOM 782 N N . VAL A 1 94 ? 10.739 -7.564 17.401 1.00 95.38 94 VAL A N 1
ATOM 783 C CA . VAL A 1 94 ? 11.393 -8.505 16.477 1.00 95.38 94 VAL A CA 1
ATOM 784 C C . VAL A 1 94 ? 12.895 -8.238 16.324 1.00 95.38 94 VAL A C 1
ATOM 786 O O . VAL A 1 94 ? 13.498 -8.676 15.351 1.00 95.38 94 VAL A O 1
ATOM 789 N N . GLY A 1 95 ? 13.503 -7.471 17.239 1.00 94.38 95 GLY A N 1
ATOM 790 C CA . GLY A 1 95 ? 14.943 -7.178 17.209 1.00 94.38 95 GLY A CA 1
ATOM 791 C C . GLY A 1 95 ? 15.392 -6.250 16.071 1.00 94.38 95 GLY A C 1
ATOM 792 O O . GLY A 1 95 ? 16.576 -6.158 15.770 1.00 94.38 95 GLY A O 1
ATOM 793 N N . LEU A 1 96 ? 14.466 -5.534 15.428 1.00 94.56 96 LEU A N 1
ATOM 794 C CA . LEU A 1 96 ? 14.728 -4.593 14.330 1.00 94.56 96 LEU A CA 1
ATOM 795 C C . LEU A 1 96 ? 14.715 -3.127 14.786 1.00 94.56 96 LEU A C 1
ATOM 797 O O . LEU A 1 96 ? 14.425 -2.227 13.992 1.00 94.56 96 LEU A O 1
ATOM 801 N N . ALA A 1 97 ? 14.992 -2.862 16.059 1.00 94.62 97 ALA A N 1
ATOM 802 C CA . ALA A 1 97 ? 15.176 -1.516 16.582 1.00 94.62 97 ALA A CA 1
ATOM 803 C C . ALA A 1 97 ? 16.615 -1.346 17.067 1.00 94.62 97 ALA A C 1
ATOM 805 O O . ALA A 1 97 ? 17.165 -2.237 17.704 1.00 94.62 97 ALA A O 1
ATOM 806 N N . VAL A 1 98 ? 17.211 -0.199 16.760 1.00 94.12 98 VAL A N 1
ATOM 807 C CA . VAL A 1 98 ? 18.593 0.127 17.113 1.00 94.12 98 VAL A CA 1
ATOM 808 C C . VAL A 1 98 ? 18.616 1.351 18.013 1.00 94.12 98 VAL A C 1
ATOM 810 O O . VAL A 1 98 ? 17.814 2.275 17.851 1.00 94.12 98 VAL A O 1
ATOM 813 N N . LYS A 1 99 ? 19.535 1.351 18.972 1.00 94.62 99 LYS A N 1
ATOM 814 C CA . LYS A 1 99 ? 19.858 2.524 19.778 1.00 94.62 99 LYS A CA 1
ATOM 815 C C . LYS A 1 99 ? 20.849 3.378 19.001 1.00 94.62 99 LYS A C 1
ATOM 817 O O . LYS A 1 99 ? 21.839 2.865 18.491 1.00 94.62 99 LYS A O 1
ATOM 822 N N . VAL A 1 100 ? 20.555 4.663 18.875 1.00 93.56 100 VAL A N 1
ATOM 823 C CA . VAL A 1 100 ? 21.426 5.637 18.216 1.00 93.56 100 VAL A CA 1
ATOM 824 C C . VAL A 1 100 ? 21.595 6.845 19.122 1.00 93.56 100 VAL A C 1
ATOM 826 O O . VAL A 1 100 ? 20.636 7.287 19.756 1.00 93.56 100 VAL A O 1
ATOM 829 N N . GLN A 1 101 ? 22.806 7.392 19.171 1.00 94.81 101 GLN A N 1
ATOM 830 C CA . GLN A 1 101 ? 23.051 8.673 19.825 1.00 94.81 101 GLN A CA 1
ATOM 831 C C . GLN A 1 101 ? 22.553 9.809 18.933 1.00 94.81 101 GLN A C 1
ATOM 833 O O . GLN A 1 101 ? 22.801 9.824 17.724 1.00 94.81 101 GLN A O 1
ATOM 838 N N . ARG A 1 102 ? 21.812 10.753 19.514 1.00 90.75 102 ARG A N 1
ATOM 839 C CA . ARG A 1 102 ? 21.300 11.929 18.807 1.00 90.75 102 ARG A CA 1
ATOM 840 C C . ARG A 1 102 ? 21.476 13.165 19.687 1.00 90.75 102 ARG A C 1
ATOM 842 O O . ARG A 1 102 ? 20.593 13.497 20.475 1.00 90.75 102 ARG A O 1
ATOM 849 N N . GLY A 1 103 ? 22.619 13.832 19.527 1.00 91.88 103 GLY A N 1
ATOM 850 C CA . GLY A 1 103 ? 23.105 14.799 20.515 1.00 91.88 103 GLY A CA 1
ATOM 851 C C . GLY A 1 103 ? 23.456 14.070 21.811 1.00 91.88 103 GLY A C 1
ATOM 852 O O . GLY A 1 103 ? 23.943 12.945 21.754 1.00 91.88 103 GLY A O 1
ATOM 853 N N . ASP A 1 104 ? 23.099 14.648 22.954 1.00 93.19 104 ASP A N 1
ATOM 854 C CA . ASP A 1 104 ? 23.399 14.085 24.283 1.00 93.19 104 ASP A CA 1
ATOM 855 C C . ASP A 1 104 ? 22.407 13.001 24.744 1.00 93.19 104 ASP A C 1
ATOM 857 O O . ASP A 1 104 ? 22.280 12.715 25.935 1.00 93.19 104 ASP A O 1
ATOM 861 N N . ARG A 1 105 ? 21.611 12.439 23.827 1.00 94.06 105 ARG A N 1
ATOM 862 C CA . ARG A 1 105 ? 20.534 11.500 24.165 1.00 94.06 105 ARG A CA 1
ATOM 863 C C . ARG A 1 105 ? 20.598 10.239 23.320 1.00 94.06 105 ARG A C 1
ATOM 865 O O . ARG A 1 105 ? 20.598 10.298 22.088 1.00 94.06 105 ARG A O 1
ATOM 872 N N . GLU A 1 106 ? 20.511 9.098 23.998 1.00 94.56 106 GLU A N 1
ATOM 873 C CA . GLU A 1 106 ? 20.267 7.808 23.361 1.00 94.56 106 GLU A CA 1
ATOM 874 C C . GLU A 1 106 ? 18.789 7.702 22.959 1.00 94.56 106 GLU A C 1
ATOM 876 O O . GLU A 1 106 ? 17.882 7.881 23.775 1.00 94.56 106 GLU A O 1
ATOM 881 N N . VAL A 1 107 ? 18.530 7.405 21.686 1.00 93.44 107 VAL A N 1
ATOM 882 C CA . VAL A 1 107 ? 17.177 7.240 21.149 1.00 93.44 107 VAL A CA 1
ATOM 883 C C . VAL A 1 107 ? 17.064 5.895 20.444 1.00 93.44 107 VAL A C 1
ATOM 885 O O . VAL A 1 107 ? 17.916 5.522 19.643 1.00 93.44 107 VAL A O 1
ATOM 888 N N . VAL A 1 108 ? 15.969 5.175 20.690 1.00 92.69 108 VAL A N 1
ATOM 889 C CA . VAL A 1 108 ? 15.648 3.946 19.954 1.00 92.69 108 VAL A CA 1
ATOM 890 C C . VAL A 1 108 ? 14.922 4.299 18.655 1.00 92.69 108 VAL A C 1
ATOM 892 O O . VAL A 1 108 ? 13.885 4.970 18.661 1.00 92.69 108 VAL A O 1
ATOM 895 N N . VAL A 1 109 ? 15.445 3.827 17.527 1.00 92.44 109 VAL A N 1
ATOM 896 C CA . VAL A 1 109 ? 14.877 4.043 16.191 1.00 92.44 109 VAL A CA 1
ATOM 897 C C . VAL A 1 109 ? 14.669 2.710 15.469 1.00 92.44 109 VAL A C 1
ATOM 899 O O . VAL A 1 109 ? 15.398 1.750 15.713 1.00 92.44 109 VAL A O 1
ATOM 902 N N . PRO A 1 110 ? 13.672 2.603 14.574 1.00 92.50 110 PRO A N 1
ATOM 903 C CA . PRO A 1 110 ? 13.498 1.385 13.799 1.00 92.50 110 PRO A CA 1
ATOM 904 C C . PRO A 1 110 ? 14.615 1.273 12.750 1.00 92.50 110 PRO A C 1
ATOM 906 O O . PRO A 1 110 ? 14.892 2.235 12.036 1.00 92.50 110 PRO A O 1
ATOM 909 N N . ALA A 1 111 ? 15.197 0.085 12.592 1.00 89.38 111 ALA A N 1
ATOM 910 C CA . ALA A 1 111 ? 16.207 -0.212 11.569 1.00 89.38 111 ALA A CA 1
ATOM 911 C C . ALA A 1 111 ? 15.636 -0.222 10.135 1.00 89.38 111 ALA A C 1
ATOM 913 O O . ALA A 1 111 ? 16.370 -0.340 9.148 1.00 89.38 111 ALA A O 1
ATOM 914 N N . ARG A 1 112 ? 14.305 -0.152 10.009 1.00 85.69 112 ARG A N 1
ATOM 915 C CA . ARG A 1 112 ? 13.571 -0.077 8.744 1.00 85.69 112 ARG A CA 1
ATOM 916 C C . ARG A 1 112 ? 12.533 1.025 8.821 1.00 85.69 112 ARG A C 1
ATOM 918 O O . ARG A 1 112 ? 11.670 1.013 9.701 1.00 85.69 112 ARG A O 1
ATOM 925 N N . ILE A 1 113 ? 12.584 1.957 7.879 1.00 86.19 113 ILE A N 1
ATOM 926 C CA . ILE A 1 113 ? 11.631 3.057 7.802 1.00 86.19 113 ILE A CA 1
ATOM 927 C C . ILE A 1 113 ? 10.569 2.684 6.764 1.00 86.19 113 ILE A C 1
ATOM 929 O O . ILE A 1 113 ? 10.908 2.197 5.688 1.00 86.19 113 ILE A O 1
ATOM 933 N N . PRO A 1 114 ? 9.272 2.948 7.007 1.00 84.88 114 PRO A N 1
ATOM 934 C CA . PRO A 1 114 ? 8.232 2.643 6.026 1.00 84.88 114 PRO A CA 1
ATOM 935 C C . PRO A 1 114 ? 8.457 3.265 4.638 1.00 84.88 114 PRO A C 1
ATOM 937 O O . PRO A 1 114 ? 7.974 2.739 3.638 1.00 84.88 114 PRO A O 1
ATOM 940 N N . HIS A 1 115 ? 9.202 4.372 4.571 1.00 82.94 115 HIS A N 1
ATOM 941 C CA . HIS A 1 115 ? 9.614 4.997 3.317 1.00 82.94 115 HIS A CA 1
ATOM 942 C C . HIS A 1 115 ? 10.520 4.088 2.468 1.00 82.94 115 HIS A C 1
ATOM 944 O O . HIS A 1 115 ? 10.383 4.068 1.245 1.00 82.94 115 HIS A O 1
ATOM 950 N N . ASP A 1 116 ? 11.366 3.270 3.098 1.00 83.81 116 ASP A N 1
ATOM 951 C CA . ASP A 1 116 ? 12.291 2.358 2.415 1.00 83.81 116 ASP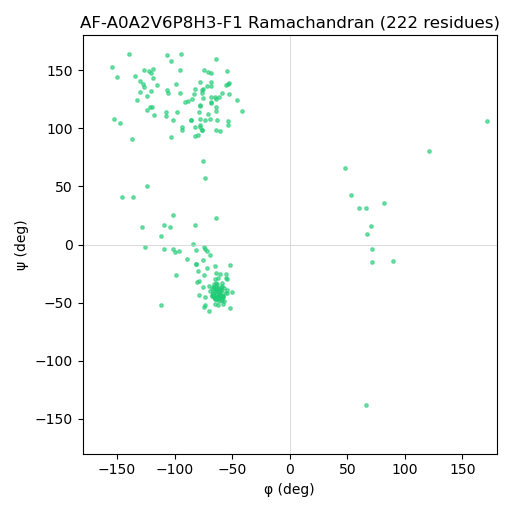 A CA 1
ATOM 952 C C . ASP A 1 116 ? 11.540 1.312 1.584 1.00 83.81 116 ASP A C 1
ATOM 954 O O . ASP A 1 116 ? 11.996 0.897 0.518 1.00 83.81 116 ASP A O 1
ATOM 958 N N . PHE A 1 117 ? 10.323 0.950 2.001 1.00 87.31 117 PHE A N 1
ATOM 959 C CA . PHE A 1 117 ? 9.490 -0.000 1.268 1.00 87.31 117 PHE A CA 1
ATOM 960 C C . PHE A 1 117 ? 9.051 0.493 -0.108 1.00 87.31 117 PHE A C 1
ATOM 962 O O . PHE A 1 117 ? 8.659 -0.330 -0.935 1.00 87.31 117 PHE A O 1
ATOM 969 N N . ARG A 1 118 ? 9.108 1.803 -0.377 1.00 86.06 118 ARG A N 1
ATOM 970 C CA . ARG A 1 118 ? 8.871 2.328 -1.724 1.00 86.06 118 ARG A CA 1
ATOM 971 C C . ARG A 1 118 ? 10.013 1.951 -2.668 1.00 86.06 118 ARG A C 1
ATOM 973 O O . ARG A 1 118 ? 9.753 1.525 -3.787 1.00 86.06 118 ARG A O 1
ATOM 980 N N . ARG A 1 119 ? 11.262 2.008 -2.193 1.00 83.81 119 ARG A N 1
ATOM 981 C CA . ARG A 1 119 ? 12.437 1.516 -2.931 1.00 83.81 119 ARG A CA 1
ATOM 982 C C . ARG A 1 119 ? 12.373 0.001 -3.128 1.00 83.81 119 ARG A C 1
ATOM 984 O O . ARG A 1 119 ? 12.691 -0.480 -4.211 1.00 83.81 119 ARG A O 1
ATOM 991 N N . THR A 1 120 ? 11.928 -0.740 -2.113 1.00 87.44 120 THR A N 1
ATOM 992 C CA . THR A 1 120 ? 11.714 -2.191 -2.228 1.00 87.44 120 THR A CA 1
ATOM 993 C C . THR A 1 120 ? 10.679 -2.532 -3.298 1.00 87.44 120 THR A C 1
ATOM 995 O O . THR A 1 120 ? 10.933 -3.420 -4.102 1.00 87.44 120 THR A O 1
ATOM 998 N N . ALA A 1 121 ? 9.552 -1.814 -3.349 1.00 90.44 121 ALA A N 1
ATOM 999 C CA . ALA A 1 121 ? 8.517 -2.039 -4.358 1.00 90.44 121 ALA A CA 1
ATOM 1000 C C . ALA A 1 121 ? 9.072 -1.886 -5.780 1.00 90.44 121 ALA A C 1
ATOM 1002 O O . ALA A 1 121 ? 8.948 -2.798 -6.586 1.00 90.44 121 ALA A O 1
ATOM 1003 N N . VAL A 1 122 ? 9.761 -0.773 -6.054 1.00 87.69 122 VAL A N 1
ATOM 1004 C CA . VAL A 1 122 ? 10.369 -0.496 -7.366 1.00 87.69 122 VAL A CA 1
ATOM 1005 C C . VAL A 1 122 ? 11.372 -1.583 -7.760 1.00 87.69 122 VAL A C 1
ATOM 1007 O O . VAL A 1 122 ? 11.321 -2.090 -8.874 1.00 87.69 122 VAL A O 1
ATOM 1010 N N . ARG A 1 123 ? 12.237 -2.007 -6.829 1.00 85.69 123 ARG A N 1
ATOM 1011 C CA . ARG A 1 123 ? 13.188 -3.100 -7.078 1.00 85.69 123 ARG A CA 1
ATOM 1012 C C . ARG A 1 123 ? 12.487 -4.423 -7.387 1.00 85.69 123 ARG A C 1
ATOM 1014 O O . ARG A 1 123 ? 12.957 -5.168 -8.237 1.00 85.69 123 ARG A O 1
ATOM 1021 N N . ASN A 1 124 ? 11.392 -4.727 -6.696 1.00 89.56 124 ASN A N 1
ATOM 1022 C CA . ASN A 1 124 ? 10.634 -5.949 -6.942 1.00 89.56 124 ASN A CA 1
ATOM 1023 C C . ASN A 1 124 ? 9.966 -5.931 -8.323 1.00 89.56 124 ASN A C 1
ATOM 1025 O O . ASN A 1 124 ? 9.931 -6.970 -8.970 1.00 89.56 124 ASN A O 1
ATOM 1029 N N . LEU A 1 125 ? 9.481 -4.773 -8.785 1.00 89.00 125 LEU A N 1
ATOM 1030 C CA . LEU A 1 125 ? 8.925 -4.630 -10.134 1.00 89.00 125 LEU A CA 1
ATOM 1031 C C . LEU A 1 125 ? 10.003 -4.835 -11.210 1.00 89.00 125 LEU A C 1
ATOM 1033 O O . LEU A 1 125 ? 9.771 -5.588 -12.151 1.00 89.00 125 LEU A O 1
ATOM 1037 N N . GLU A 1 126 ? 11.192 -4.246 -11.034 1.00 85.62 126 GLU A N 1
ATOM 1038 C CA . GLU A 1 126 ? 12.324 -4.446 -11.958 1.00 85.62 126 GLU A CA 1
ATOM 1039 C C . GLU A 1 126 ? 12.742 -5.925 -12.002 1.00 85.62 126 GLU A C 1
ATOM 1041 O O . GLU A 1 126 ? 12.886 -6.502 -13.073 1.00 85.62 126 GLU A O 1
ATOM 1046 N N . ARG A 1 127 ? 12.856 -6.580 -10.837 1.00 84.50 127 ARG A N 1
ATOM 1047 C CA . ARG A 1 127 ? 13.186 -8.015 -10.741 1.00 84.50 127 ARG A CA 1
ATOM 1048 C C . ARG A 1 127 ? 12.113 -8.928 -11.325 1.00 84.50 127 ARG A C 1
ATOM 1050 O O . ARG A 1 127 ? 12.439 -9.995 -11.827 1.00 84.50 127 ARG A O 1
ATOM 1057 N N . ALA A 1 128 ? 10.849 -8.516 -11.282 1.00 86.19 128 ALA A N 1
ATOM 1058 C CA . ALA A 1 128 ? 9.769 -9.211 -11.977 1.00 86.19 128 ALA A CA 1
ATOM 1059 C C . ALA A 1 128 ? 9.833 -9.013 -13.508 1.00 86.19 128 ALA A C 1
ATOM 1061 O O . ALA A 1 128 ? 9.059 -9.621 -14.247 1.00 86.19 128 ALA A O 1
ATOM 1062 N N . GLY A 1 129 ? 10.748 -8.170 -14.001 1.00 84.69 129 GLY A N 1
ATOM 1063 C CA . GLY A 1 129 ? 10.882 -7.830 -15.412 1.00 84.69 129 GLY A CA 1
ATOM 1064 C C . GLY A 1 129 ? 9.684 -7.049 -15.942 1.00 84.69 129 GLY A C 1
ATOM 1065 O O . GLY A 1 129 ? 9.316 -7.221 -17.102 1.00 84.69 129 GLY A O 1
ATOM 1066 N N . ILE A 1 130 ? 9.041 -6.248 -15.087 1.00 87.50 130 ILE A N 1
ATOM 1067 C CA . ILE A 1 130 ? 7.937 -5.374 -15.483 1.00 87.50 130 ILE A CA 1
ATOM 1068 C C . ILE A 1 130 ? 8.522 -4.166 -16.226 1.00 87.50 130 ILE A C 1
ATOM 1070 O O . ILE A 1 130 ? 9.427 -3.521 -15.691 1.00 87.50 130 ILE A O 1
ATOM 1074 N N . PRO A 1 131 ? 8.000 -3.808 -17.416 1.00 88.19 131 PRO A N 1
ATOM 1075 C CA . PRO A 1 131 ? 8.459 -2.632 -18.146 1.00 88.19 131 PRO A CA 1
ATOM 1076 C C . PRO A 1 131 ? 8.407 -1.364 -17.287 1.00 88.19 131 PRO A C 1
ATOM 1078 O O . PRO A 1 131 ? 7.429 -1.123 -16.571 1.00 88.19 131 PRO A O 1
ATOM 1081 N N . ARG A 1 132 ? 9.440 -0.519 -17.384 1.00 87.44 132 ARG A N 1
ATOM 1082 C CA . ARG A 1 132 ? 9.568 0.691 -16.553 1.00 87.44 132 ARG A CA 1
ATOM 1083 C C . ARG A 1 132 ? 8.385 1.637 -16.693 1.00 87.44 132 ARG A C 1
ATOM 1085 O O . ARG A 1 132 ? 7.943 2.167 -15.682 1.00 87.44 132 ARG A O 1
ATOM 1092 N N . SER A 1 133 ? 7.827 1.787 -17.894 1.00 88.25 133 SER A N 1
ATOM 1093 C CA . SER A 1 133 ? 6.616 2.582 -18.140 1.00 88.25 133 SER A CA 1
ATOM 1094 C C . SER A 1 133 ? 5.428 2.094 -17.299 1.00 88.25 133 SER A C 1
ATOM 1096 O O . SER A 1 133 ? 4.809 2.879 -16.579 1.00 88.25 133 SER A O 1
ATOM 1098 N N . ALA A 1 134 ? 5.167 0.785 -17.294 1.00 89.38 134 ALA A N 1
ATOM 1099 C CA . ALA A 1 134 ? 4.115 0.170 -16.489 1.00 89.38 134 ALA A CA 1
ATOM 1100 C C . ALA A 1 134 ? 4.409 0.276 -14.981 1.00 89.38 134 ALA A C 1
ATOM 1102 O O . ALA A 1 134 ? 3.535 0.643 -14.193 1.00 89.38 134 ALA A O 1
ATOM 1103 N N . ALA A 1 135 ? 5.649 0.014 -14.561 1.00 89.38 135 ALA A N 1
ATOM 1104 C CA . ALA A 1 135 ? 6.064 0.140 -13.164 1.00 89.38 135 ALA A CA 1
ATOM 1105 C C . ALA A 1 135 ? 5.957 1.589 -12.652 1.00 89.38 135 ALA A C 1
ATOM 1107 O O . ALA A 1 135 ? 5.500 1.836 -11.531 1.00 89.38 135 ALA A O 1
ATOM 1108 N N . MET A 1 136 ? 6.329 2.564 -13.484 1.00 88.00 136 MET A N 1
ATOM 1109 C CA . MET A 1 136 ? 6.161 3.987 -13.211 1.00 88.00 136 MET A CA 1
ATOM 1110 C C . MET A 1 136 ? 4.696 4.359 -13.058 1.00 88.00 136 MET A C 1
ATOM 1112 O O . MET A 1 136 ? 4.393 5.042 -12.084 1.00 88.00 136 MET A O 1
ATOM 1116 N N . ALA A 1 137 ? 3.805 3.877 -13.927 1.00 88.25 137 ALA A N 1
ATOM 1117 C CA . ALA A 1 137 ? 2.367 4.115 -13.813 1.00 88.25 137 ALA A CA 1
ATOM 1118 C C . ALA A 1 137 ? 1.788 3.527 -12.511 1.00 88.25 137 ALA A C 1
ATOM 1120 O O . ALA A 1 137 ? 1.107 4.225 -11.761 1.00 88.25 137 ALA A O 1
ATOM 1121 N N . MET A 1 138 ? 2.147 2.284 -12.170 1.00 89.94 138 MET A N 1
ATOM 1122 C CA . MET A 1 138 ? 1.662 1.601 -10.962 1.00 89.94 138 MET A CA 1
ATOM 1123 C C . MET A 1 138 ? 2.100 2.284 -9.655 1.00 89.94 138 MET A C 1
ATOM 1125 O O . MET A 1 138 ? 1.302 2.477 -8.734 1.00 89.94 138 MET A O 1
ATOM 1129 N N . VAL A 1 139 ? 3.376 2.668 -9.541 1.00 87.62 139 VAL A N 1
ATOM 1130 C CA . VAL A 1 139 ? 3.937 3.288 -8.318 1.00 87.62 139 VAL A CA 1
ATOM 1131 C C . VAL A 1 139 ? 3.791 4.824 -8.333 1.00 87.62 139 VAL A C 1
ATOM 1133 O O . VAL A 1 139 ? 4.000 5.508 -7.316 1.00 87.62 139 VAL A O 1
ATOM 1136 N N . GLY A 1 140 ? 3.436 5.372 -9.498 1.00 83.12 140 GLY A N 1
ATOM 1137 C CA . GLY A 1 140 ? 3.388 6.779 -9.895 1.00 83.12 140 GLY A CA 1
ATOM 1138 C C . GLY A 1 140 ? 4.651 7.550 -9.538 1.00 83.12 140 GLY A C 1
ATOM 1139 O O . GLY A 1 140 ? 4.667 8.427 -8.659 1.00 83.12 140 GLY A O 1
ATOM 1140 N N . HIS A 1 141 ? 5.727 7.141 -10.202 1.00 81.19 141 HIS A N 1
ATOM 1141 C CA . HIS A 1 141 ? 6.957 7.905 -10.361 1.00 81.19 141 HIS A CA 1
ATOM 1142 C C . HIS A 1 141 ? 6.893 8.656 -11.692 1.00 81.19 141 HIS A C 1
ATOM 1144 O O . HIS A 1 141 ? 6.617 8.041 -12.712 1.00 81.19 141 HIS A O 1
ATOM 1150 N N . ARG A 1 142 ? 7.176 9.964 -11.680 1.00 75.56 142 ARG A N 1
ATOM 1151 C CA . ARG A 1 142 ? 7.194 10.785 -12.903 1.00 75.56 142 ARG A CA 1
ATOM 1152 C C . ARG A 1 142 ? 8.464 10.621 -13.726 1.00 75.56 142 ARG A C 1
ATOM 1154 O O . ARG A 1 142 ? 8.432 10.766 -14.936 1.00 75.56 142 ARG A O 1
ATOM 1161 N N . THR A 1 143 ? 9.588 10.359 -13.064 1.00 72.38 143 THR A N 1
ATOM 1162 C CA . THR A 1 143 ? 10.893 10.264 -13.719 1.00 72.38 143 THR A CA 1
ATOM 1163 C C . THR A 1 143 ? 11.532 8.911 -13.467 1.00 72.38 143 THR A C 1
ATOM 1165 O O . THR A 1 143 ? 11.377 8.309 -12.398 1.00 72.38 143 THR A O 1
ATOM 1168 N N . GLU A 1 144 ? 12.323 8.467 -14.440 1.00 76.44 144 GLU A N 1
ATOM 1169 C CA . GLU A 1 144 ? 13.110 7.238 -14.348 1.00 76.44 144 GLU A CA 1
ATOM 1170 C C . GLU A 1 144 ? 14.335 7.358 -13.431 1.00 76.44 144 GLU A C 1
ATOM 1172 O O . GLU A 1 144 ? 15.029 6.375 -13.178 1.00 76.44 144 GLU A O 1
ATOM 1177 N N . ALA A 1 145 ? 14.611 8.545 -12.879 1.00 74.25 145 ALA A N 1
ATOM 1178 C CA . ALA A 1 145 ? 15.778 8.791 -12.030 1.00 74.25 145 ALA A CA 1
ATOM 1179 C C . ALA A 1 145 ? 15.860 7.828 -10.827 1.00 74.25 145 ALA A C 1
ATOM 1181 O O . ALA A 1 145 ? 16.953 7.489 -10.376 1.00 74.25 145 ALA A O 1
ATOM 1182 N N . ILE A 1 146 ? 14.713 7.337 -10.337 1.00 72.31 146 ILE A N 1
ATOM 1183 C CA . ILE A 1 146 ? 14.645 6.328 -9.270 1.00 72.31 146 ILE A CA 1
ATOM 1184 C C . ILE A 1 146 ? 15.261 4.981 -9.701 1.00 72.31 146 ILE A C 1
ATOM 1186 O O . ILE A 1 146 ? 15.855 4.303 -8.865 1.00 72.31 146 ILE A O 1
ATOM 1190 N N . TYR A 1 147 ? 15.154 4.614 -10.984 1.00 70.19 147 TYR A N 1
ATOM 1191 C CA . TYR A 1 147 ? 15.649 3.348 -11.534 1.00 70.19 147 TYR A CA 1
ATOM 1192 C C . TYR A 1 147 ? 17.145 3.388 -11.808 1.00 70.19 147 TYR A C 1
ATOM 1194 O O . TYR A 1 147 ? 17.811 2.385 -11.584 1.00 70.19 147 TYR A O 1
ATOM 1202 N N . ARG A 1 148 ? 17.714 4.544 -12.182 1.00 68.44 148 ARG A N 1
ATOM 1203 C CA . ARG A 1 148 ? 19.164 4.675 -12.440 1.00 68.44 148 ARG A CA 1
ATOM 1204 C C . ARG A 1 148 ? 20.033 4.201 -11.271 1.00 68.44 148 ARG A C 1
ATOM 1206 O O . ARG A 1 148 ? 21.127 3.702 -11.479 1.00 68.44 148 ARG A O 1
ATOM 1213 N N . ARG A 1 149 ? 19.532 4.314 -10.037 1.00 63.88 149 ARG A N 1
ATOM 1214 C CA . ARG A 1 149 ? 20.238 3.876 -8.822 1.00 63.88 149 ARG A CA 1
ATOM 1215 C C . ARG A 1 149 ? 20.112 2.368 -8.541 1.00 63.88 149 ARG A C 1
ATOM 1217 O O . ARG A 1 149 ? 20.848 1.858 -7.702 1.00 63.88 149 ARG A O 1
ATOM 1224 N N . TYR A 1 150 ? 19.157 1.670 -9.166 1.00 62.78 150 TYR A N 1
ATOM 1225 C CA . TYR A 1 150 ? 18.834 0.255 -8.896 1.00 62.78 150 TYR A CA 1
ATOM 1226 C C . TYR A 1 150 ? 18.857 -0.646 -10.131 1.00 62.78 150 TYR A C 1
ATOM 1228 O O . TYR A 1 150 ? 18.649 -1.845 -9.976 1.00 62.78 150 TYR A O 1
ATOM 1236 N N . ALA A 1 151 ? 19.121 -0.086 -11.310 1.00 60.06 151 ALA A N 1
ATOM 1237 C CA . ALA A 1 151 ? 19.305 -0.788 -12.573 1.00 60.06 151 ALA A CA 1
ATOM 1238 C C . ALA A 1 151 ? 20.666 -1.503 -12.611 1.00 60.06 151 ALA A C 1
ATOM 1240 O O . ALA A 1 151 ? 21.502 -1.230 -13.465 1.00 60.06 151 ALA A O 1
ATOM 1241 N N . ILE A 1 152 ? 20.908 -2.380 -11.640 1.00 61.84 152 ILE A N 1
ATOM 1242 C CA . ILE A 1 152 ? 22.016 -3.326 -11.696 1.00 61.84 152 ILE A CA 1
ATOM 1243 C C . ILE A 1 152 ? 21.415 -4.592 -12.291 1.00 61.84 152 ILE A C 1
ATOM 1245 O O . ILE A 1 152 ? 20.677 -5.301 -11.605 1.00 61.84 152 ILE A O 1
ATOM 1249 N N . ALA A 1 153 ? 21.660 -4.807 -13.582 1.00 65.81 153 ALA A N 1
ATOM 1250 C CA . ALA A 1 153 ? 21.367 -6.081 -14.214 1.00 65.81 153 ALA A CA 1
ATOM 1251 C C . ALA A 1 153 ? 22.334 -7.117 -13.633 1.00 65.81 153 ALA A C 1
ATOM 1253 O O . ALA A 1 153 ? 23.548 -6.919 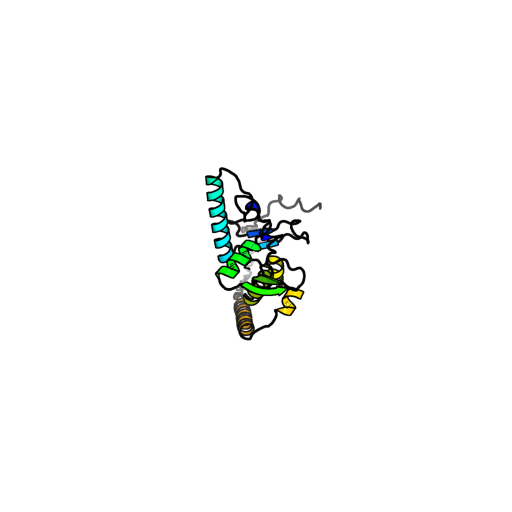-13.672 1.00 65.81 153 ALA A O 1
ATOM 1254 N N . ASP A 1 154 ? 21.791 -8.178 -13.048 1.00 71.38 154 ASP A N 1
ATOM 1255 C CA . ASP A 1 154 ? 22.567 -9.360 -12.696 1.00 71.38 154 ASP A CA 1
ATOM 1256 C C . ASP A 1 154 ? 22.464 -10.401 -13.821 1.00 71.38 154 ASP A C 1
ATOM 1258 O O . ASP A 1 154 ? 21.608 -10.311 -14.705 1.00 71.38 154 ASP A O 1
ATOM 1262 N N . GLU A 1 155 ? 23.364 -11.381 -13.811 1.00 77.44 155 GLU A N 1
ATOM 1263 C CA . GLU A 1 155 ? 23.426 -12.438 -14.826 1.00 77.44 155 GLU A CA 1
ATOM 1264 C C . GLU A 1 155 ? 22.087 -13.177 -14.977 1.00 77.44 155 GLU A C 1
ATOM 1266 O O . GLU A 1 155 ? 21.627 -13.430 -16.091 1.00 77.44 155 GLU A O 1
ATOM 1271 N N . SER A 1 156 ? 21.398 -13.432 -13.861 1.00 78.25 156 SER A N 1
ATOM 1272 C CA . SER A 1 156 ? 20.098 -14.109 -13.860 1.00 78.25 156 SER A CA 1
ATOM 1273 C C . SER A 1 156 ? 19.023 -13.317 -14.612 1.00 78.25 156 SER A C 1
ATOM 1275 O O . SER A 1 156 ? 18.212 -13.891 -15.343 1.00 78.25 156 SER A O 1
ATOM 1277 N N . MET A 1 157 ? 19.049 -11.987 -14.494 1.00 78.00 157 MET A N 1
ATOM 1278 C CA . MET A 1 157 ? 18.150 -11.089 -15.209 1.00 78.00 157 MET A CA 1
ATOM 1279 C C . MET A 1 157 ? 18.420 -11.102 -16.716 1.00 78.00 157 MET A C 1
ATOM 1281 O O . MET A 1 157 ? 17.467 -11.071 -17.495 1.00 78.00 157 MET A O 1
ATOM 1285 N N . LEU A 1 158 ? 19.689 -11.181 -17.129 1.00 82.25 158 LEU A N 1
ATOM 1286 C CA . LEU A 1 158 ? 20.067 -11.266 -18.543 1.00 82.25 158 LEU A CA 1
ATOM 1287 C C . LEU A 1 158 ? 19.630 -12.597 -19.167 1.00 82.25 158 LEU A C 1
ATOM 1289 O O . LEU A 1 158 ? 19.030 -12.588 -20.241 1.00 82.25 158 LEU A O 1
ATOM 1293 N N . ILE A 1 159 ? 19.833 -13.720 -18.470 1.00 84.88 159 ILE A N 1
ATOM 1294 C CA . ILE A 1 159 ? 19.372 -15.046 -18.921 1.00 84.88 159 ILE A CA 1
ATOM 1295 C C . ILE A 1 159 ? 17.845 -15.057 -19.081 1.00 84.88 159 ILE A C 1
ATOM 1297 O O . ILE A 1 159 ? 17.323 -15.460 -20.122 1.00 84.88 159 ILE A O 1
ATOM 1301 N N . ALA A 1 160 ? 17.111 -14.552 -18.084 1.00 84.56 160 ALA A N 1
ATOM 1302 C CA . ALA A 1 160 ? 15.653 -14.473 -18.144 1.00 84.56 160 ALA A CA 1
ATOM 1303 C C . ALA A 1 160 ? 15.156 -13.541 -19.265 1.00 84.56 160 ALA A C 1
ATOM 1305 O O . ALA A 1 160 ? 14.126 -13.814 -19.886 1.00 84.56 160 ALA A O 1
ATOM 1306 N N . ALA A 1 161 ? 15.869 -12.444 -19.537 1.00 84.69 161 ALA A N 1
ATOM 1307 C CA . ALA A 1 161 ? 15.557 -11.550 -20.647 1.00 84.69 161 ALA A CA 1
ATOM 1308 C C . ALA A 1 161 ? 15.788 -12.228 -22.008 1.00 84.69 161 ALA A C 1
ATOM 1310 O O . ALA A 1 161 ? 14.932 -12.116 -22.884 1.00 84.69 161 ALA A O 1
ATOM 1311 N N . GLY A 1 162 ? 16.882 -12.983 -22.160 1.00 87.19 162 GLY A N 1
ATOM 1312 C CA . GLY A 1 162 ? 17.154 -13.784 -23.356 1.00 87.19 162 GLY A CA 1
ATOM 1313 C C . GLY A 1 162 ? 16.056 -14.815 -23.628 1.00 87.19 162 GLY A C 1
ATOM 1314 O O . GLY A 1 162 ? 15.547 -14.888 -24.743 1.00 87.19 162 GLY A O 1
ATOM 1315 N N . ALA A 1 163 ? 15.601 -15.530 -22.594 1.00 89.00 163 ALA A N 1
ATOM 1316 C CA . ALA A 1 163 ? 14.499 -16.488 -22.718 1.00 89.00 163 ALA A CA 1
ATOM 1317 C C . ALA A 1 163 ? 13.180 -15.827 -23.163 1.00 89.00 163 ALA A C 1
ATOM 1319 O O . ALA A 1 163 ? 12.469 -16.364 -24.011 1.00 89.00 163 ALA A O 1
ATOM 1320 N N . LYS A 1 164 ? 12.860 -14.634 -22.639 1.00 87.31 164 LYS A N 1
ATOM 1321 C CA . LYS A 1 164 ? 11.684 -13.857 -23.077 1.00 87.31 164 LYS A CA 1
ATOM 1322 C C . LYS A 1 164 ? 11.792 -13.414 -24.539 1.00 87.31 164 LYS A C 1
ATOM 1324 O O . LYS A 1 164 ? 10.781 -13.406 -25.235 1.00 87.31 164 LYS A O 1
ATOM 1329 N N . LEU A 1 165 ? 12.992 -13.042 -24.991 1.00 88.56 165 LEU A N 1
ATOM 1330 C CA . LEU A 1 165 ? 13.238 -12.656 -26.381 1.00 88.56 165 LEU A CA 1
ATOM 1331 C C . LEU A 1 165 ? 13.071 -13.849 -27.331 1.00 88.56 165 LEU A C 1
ATOM 1333 O O . LEU A 1 165 ? 12.402 -13.712 -28.350 1.00 88.56 165 LEU A O 1
ATOM 1337 N N . GLN A 1 166 ? 13.605 -15.020 -26.969 1.00 91.25 166 GLN A N 1
ATOM 1338 C CA . GLN A 1 166 ? 13.420 -16.239 -27.759 1.00 91.25 166 GLN A CA 1
ATOM 1339 C C . GLN A 1 166 ? 11.938 -16.621 -27.859 1.00 91.25 166 GLN A C 1
ATOM 1341 O O . GLN A 1 166 ? 11.445 -16.841 -28.958 1.00 91.25 166 GLN A O 1
ATOM 1346 N N . ALA A 1 167 ? 11.201 -16.584 -26.744 1.00 89.50 167 ALA A N 1
ATOM 1347 C CA . ALA A 1 167 ? 9.766 -16.870 -26.745 1.00 89.50 167 ALA A CA 1
ATOM 1348 C C . ALA A 1 167 ? 8.969 -15.923 -27.664 1.00 89.50 167 ALA A C 1
ATOM 1350 O O . ALA A 1 167 ? 8.012 -16.348 -28.307 1.00 89.50 167 ALA A O 1
ATOM 1351 N N . LEU A 1 168 ? 9.358 -14.643 -27.752 1.00 89.56 168 LEU A N 1
ATOM 1352 C CA . LEU A 1 168 ? 8.764 -13.709 -28.712 1.00 89.56 168 LEU A CA 1
ATOM 1353 C C . LEU A 1 168 ? 9.033 -14.156 -30.154 1.00 89.56 168 LEU A C 1
ATOM 1355 O O . LEU A 1 168 ? 8.102 -14.175 -30.960 1.00 89.56 168 LEU A O 1
ATOM 1359 N N . TYR A 1 169 ? 10.278 -14.524 -30.466 1.00 91.50 169 TYR A N 1
ATOM 1360 C CA . TYR A 1 169 ? 10.643 -15.005 -31.796 1.00 91.50 169 TYR A CA 1
ATOM 1361 C C . TYR A 1 169 ? 9.893 -16.275 -32.178 1.00 91.50 169 TYR A C 1
ATOM 1363 O O . TYR A 1 169 ? 9.349 -16.325 -33.279 1.00 91.50 169 TYR A O 1
ATOM 1371 N N . ASP A 1 170 ? 9.771 -17.233 -31.263 1.00 90.31 170 ASP A N 1
ATOM 1372 C CA . ASP A 1 170 ? 9.046 -18.485 -31.489 1.00 90.31 170 ASP A CA 1
ATOM 1373 C C . ASP A 1 170 ? 7.566 -18.230 -31.826 1.00 90.31 170 ASP A C 1
ATOM 1375 O O . ASP A 1 170 ? 7.020 -18.837 -32.747 1.00 90.31 170 ASP A O 1
ATOM 1379 N N . VAL A 1 171 ? 6.921 -17.270 -31.148 1.00 83.31 171 VAL A N 1
ATOM 1380 C CA . VAL A 1 171 ? 5.542 -16.855 -31.464 1.00 83.31 171 VAL A CA 1
ATOM 1381 C C . VAL A 1 171 ? 5.465 -16.223 -32.855 1.00 83.31 171 VAL A C 1
ATOM 1383 O O . VAL A 1 171 ? 4.584 -16.573 -33.642 1.00 83.31 171 VAL A O 1
ATOM 1386 N N . THR A 1 172 ? 6.391 -15.321 -33.191 1.00 77.50 172 THR A N 1
ATOM 1387 C CA . THR A 1 172 ? 6.413 -14.651 -34.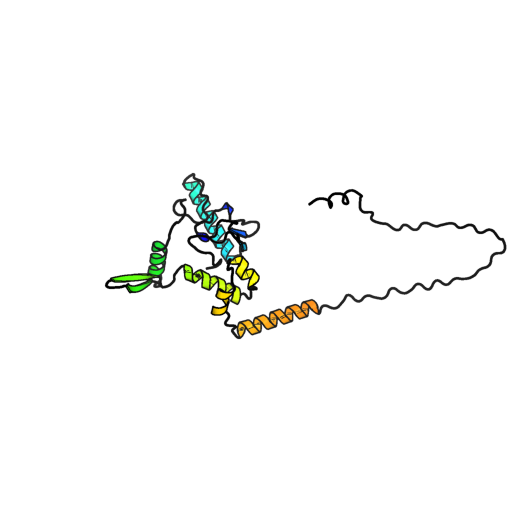505 1.00 77.50 172 THR A CA 1
ATOM 1388 C C . THR A 1 172 ? 6.847 -15.555 -35.661 1.00 77.50 172 THR A C 1
ATOM 1390 O O . THR A 1 172 ? 6.536 -15.251 -36.808 1.00 77.50 172 THR A O 1
ATOM 1393 N N . ALA A 1 173 ? 7.530 -16.665 -35.376 1.00 71.38 173 ALA A N 1
ATOM 1394 C CA . ALA A 1 173 ? 7.996 -17.638 -36.360 1.00 71.38 173 ALA A CA 1
ATOM 1395 C C . ALA A 1 173 ? 6.927 -18.675 -36.753 1.00 71.38 173 ALA A C 1
ATOM 1397 O O . ALA A 1 173 ? 7.197 -19.538 -37.589 1.00 71.38 173 ALA A O 1
ATOM 1398 N N . THR A 1 174 ? 5.708 -18.599 -36.200 1.00 54.75 174 THR A N 1
ATOM 1399 C CA . THR A 1 174 ? 4.599 -19.457 -36.646 1.00 54.75 174 THR A CA 1
ATOM 1400 C C . THR A 1 174 ? 4.266 -19.123 -38.109 1.00 54.75 174 THR A C 1
ATOM 1402 O O . THR A 1 174 ? 3.911 -17.977 -38.400 1.00 54.75 174 THR A O 1
ATOM 1405 N N . PRO A 1 175 ? 4.401 -20.075 -39.051 1.00 57.88 175 PRO A N 1
ATOM 1406 C CA . PRO A 1 175 ? 4.419 -19.767 -40.473 1.00 57.88 175 PRO A CA 1
ATOM 1407 C C . PRO A 1 175 ? 3.068 -19.268 -40.985 1.00 57.88 175 PRO A C 1
ATOM 1409 O O . PRO A 1 175 ? 1.995 -19.685 -40.541 1.00 57.88 175 PRO A O 1
ATOM 1412 N N . SER A 1 176 ? 3.157 -18.384 -41.978 1.00 55.88 176 SER A N 1
ATOM 1413 C CA . SER A 1 176 ? 2.057 -17.944 -42.822 1.00 55.88 176 SER A CA 1
ATOM 1414 C C . SER A 1 176 ? 1.228 -19.141 -43.289 1.00 55.88 176 SER A C 1
ATOM 1416 O O . SER A 1 176 ? 1.729 -20.090 -43.890 1.00 55.88 176 SER A O 1
ATOM 1418 N N . ARG A 1 177 ? -0.075 -19.078 -43.000 1.00 59.06 177 ARG A N 1
ATOM 1419 C CA . ARG A 1 177 ? -1.109 -19.970 -43.530 1.00 59.06 177 ARG A CA 1
ATOM 1420 C C . ARG A 1 177 ? -0.842 -20.208 -45.020 1.00 59.06 177 ARG A C 1
ATOM 1422 O O . ARG A 1 177 ? -0.901 -19.260 -45.800 1.00 59.06 177 ARG A O 1
ATOM 1429 N N . THR A 1 178 ? -0.530 -21.448 -45.398 1.00 61.19 178 THR A N 1
ATOM 1430 C CA . THR A 1 178 ? -0.301 -21.844 -46.791 1.00 61.19 178 THR A CA 1
ATOM 1431 C C . THR A 1 178 ? -1.508 -21.422 -47.626 1.00 61.19 178 THR A C 1
ATOM 1433 O O . THR A 1 178 ? -2.592 -21.992 -47.507 1.00 61.19 178 THR A O 1
ATOM 1436 N N . VAL A 1 179 ? -1.341 -20.379 -48.439 1.00 63.56 179 VAL A N 1
ATOM 1437 C CA . VAL A 1 179 ? -2.338 -19.979 -49.429 1.00 63.56 179 VAL A CA 1
ATOM 1438 C C . VAL A 1 179 ? -2.215 -20.974 -50.573 1.00 63.56 179 VAL A C 1
ATOM 1440 O O . VAL A 1 179 ? -1.306 -20.875 -51.393 1.00 63.56 179 VAL A O 1
ATOM 1443 N N . VAL A 1 180 ? -3.092 -2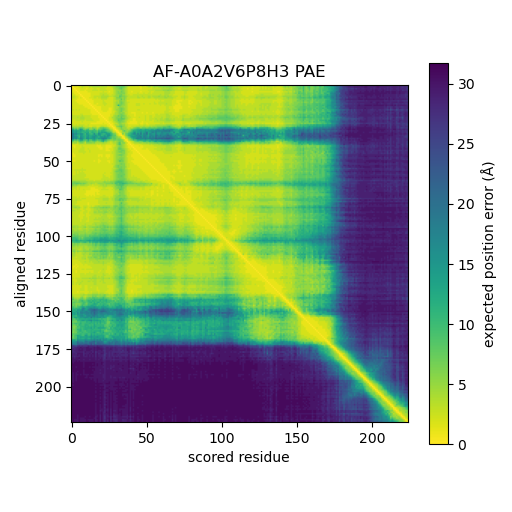1.977 -50.593 1.00 63.75 180 VAL A N 1
ATOM 1444 C CA . VAL A 1 180 ? -3.217 -22.880 -51.739 1.00 63.75 180 VAL A CA 1
ATOM 1445 C C . VAL A 1 180 ? -3.803 -22.062 -52.896 1.00 63.75 180 VAL A C 1
ATOM 1447 O O . VAL A 1 180 ? -4.887 -21.495 -52.729 1.00 63.75 180 VAL A O 1
ATOM 1450 N N . PRO A 1 181 ? -3.120 -21.955 -54.050 1.00 60.34 181 PRO A N 1
ATOM 1451 C CA . PRO A 1 181 ? -3.672 -21.275 -55.212 1.00 60.34 181 PRO A CA 1
ATOM 1452 C C . PRO A 1 181 ? -4.946 -21.992 -55.665 1.00 60.34 181 PRO A C 1
ATOM 1454 O O . PRO A 1 181 ? -4.942 -23.205 -55.880 1.00 60.34 181 PRO A O 1
ATOM 1457 N N . MET A 1 182 ? -6.042 -21.249 -55.805 1.00 53.94 182 MET A N 1
ATOM 1458 C CA . MET A 1 182 ? -7.290 -21.775 -56.354 1.00 53.94 182 MET A CA 1
ATOM 1459 C C . MET A 1 182 ? -7.071 -22.085 -57.848 1.00 53.94 182 MET A C 1
ATOM 1461 O O . MET A 1 182 ? -6.584 -21.207 -58.567 1.00 53.94 182 MET A O 1
ATOM 1465 N N . PRO A 1 183 ? -7.367 -23.303 -58.340 1.00 59.47 183 PRO A N 1
ATOM 1466 C CA . PRO A 1 183 ? -7.106 -23.646 -59.732 1.00 59.47 183 PRO A CA 1
ATOM 1467 C C . PRO A 1 183 ? -7.981 -22.795 -60.660 1.00 59.47 183 PRO A C 1
ATOM 1469 O O . PRO A 1 183 ? -9.200 -22.727 -60.502 1.00 59.47 183 PRO A O 1
ATOM 1472 N N . ALA A 1 184 ? -7.343 -22.134 -61.628 1.00 53.34 184 ALA A N 1
ATOM 1473 C CA . ALA A 1 184 ? -8.022 -21.337 -62.639 1.00 53.34 184 ALA A CA 1
ATOM 1474 C C . ALA A 1 184 ? -8.902 -22.249 -63.504 1.00 53.34 184 ALA A C 1
ATOM 1476 O O . ALA A 1 184 ? -8.405 -23.121 -64.219 1.00 53.34 184 ALA A O 1
ATOM 1477 N N . ASN A 1 185 ? -10.216 -22.045 -63.433 1.00 47.00 185 ASN A N 1
ATOM 1478 C CA . ASN A 1 185 ? -11.174 -22.783 -64.240 1.00 47.00 185 ASN A CA 1
ATOM 1479 C C . ASN A 1 185 ?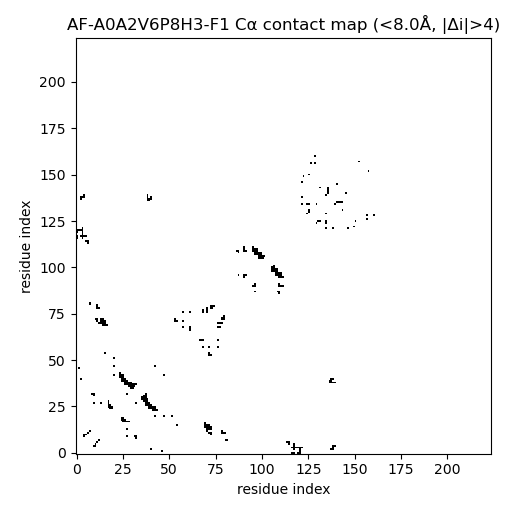 -11.018 -22.337 -65.702 1.00 47.00 185 ASN A C 1
ATOM 1481 O O . ASN A 1 185 ? -11.340 -21.204 -66.062 1.00 47.00 185 ASN A O 1
ATOM 1485 N N . ARG A 1 186 ? -10.457 -23.207 -66.543 1.00 47.09 186 ARG A N 1
ATOM 1486 C CA . ARG A 1 186 ? -10.251 -22.941 -67.968 1.00 47.09 186 ARG A CA 1
ATOM 1487 C C . ARG A 1 186 ? -11.603 -23.082 -68.668 1.00 47.09 186 ARG A C 1
ATOM 1489 O O . ARG A 1 186 ? -12.038 -24.194 -68.947 1.00 47.09 186 ARG A O 1
ATOM 1496 N N . ALA A 1 187 ? -12.284 -21.964 -68.914 1.00 41.22 187 ALA A N 1
ATOM 1497 C CA . ALA A 1 187 ? -13.494 -21.947 -69.727 1.00 41.22 187 ALA A CA 1
ATOM 1498 C C . ALA A 1 187 ? -13.140 -22.393 -71.155 1.00 41.22 187 ALA A C 1
ATOM 1500 O O . ALA A 1 187 ? -12.477 -21.674 -71.904 1.00 41.22 187 ALA A O 1
ATOM 1501 N N . VAL A 1 188 ? -13.544 -23.610 -71.512 1.00 43.34 188 VAL A N 1
ATOM 1502 C CA . VAL A 1 188 ? -13.524 -24.094 -72.892 1.00 43.34 188 VAL A CA 1
ATOM 1503 C C . VAL A 1 188 ? -14.731 -23.470 -73.587 1.00 43.34 188 VAL A C 1
ATOM 1505 O O . VAL A 1 188 ? -15.862 -23.894 -73.369 1.00 43.34 188 VAL A O 1
ATOM 1508 N N . PHE A 1 189 ? -14.506 -22.439 -74.399 1.00 37.81 189 PHE A N 1
ATOM 1509 C CA . PHE A 1 189 ? -15.525 -21.949 -75.323 1.00 37.81 189 PHE A CA 1
ATOM 1510 C C . PHE A 1 189 ? -15.573 -22.891 -76.528 1.00 37.81 189 PHE A C 1
ATOM 1512 O O . PHE A 1 189 ? -14.719 -22.828 -77.410 1.00 37.81 189 PHE A O 1
ATOM 1519 N N . ALA A 1 190 ? -16.557 -23.789 -76.550 1.00 40.97 190 ALA A N 1
ATOM 1520 C CA . ALA A 1 190 ? -1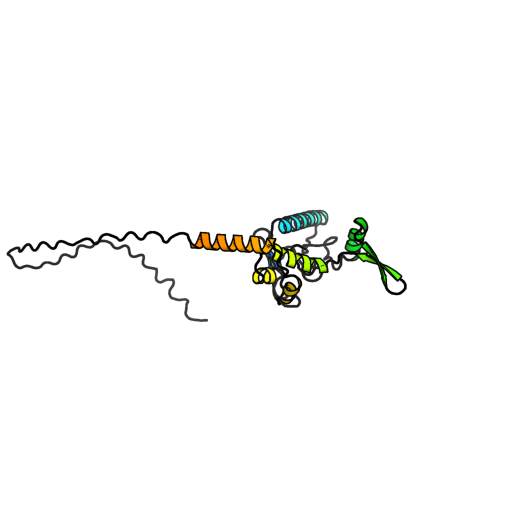6.921 -24.521 -77.754 1.00 40.97 190 ALA A CA 1
ATOM 1521 C C . ALA A 1 190 ? -17.776 -23.601 -78.640 1.00 40.97 190 ALA A C 1
ATOM 1523 O O . ALA A 1 190 ? -18.875 -23.205 -78.259 1.00 40.97 190 ALA A O 1
ATOM 1524 N N . THR A 1 191 ? -17.265 -23.227 -79.812 1.00 37.94 191 THR A N 1
ATOM 1525 C CA . THR A 1 191 ? -18.020 -22.477 -80.822 1.00 37.94 191 THR A CA 1
ATOM 1526 C C . THR A 1 191 ? -18.882 -23.438 -81.635 1.00 37.94 191 THR A C 1
ATOM 1528 O O . THR A 1 191 ? -18.411 -24.011 -82.615 1.00 37.94 191 THR A O 1
ATOM 1531 N N . GLY A 1 192 ? -20.135 -23.617 -81.220 1.00 36.22 192 GLY A N 1
ATOM 1532 C CA . GLY A 1 192 ? -21.201 -24.172 -82.057 1.00 36.22 192 GLY A CA 1
ATOM 1533 C C . GLY A 1 192 ? -21.937 -23.041 -82.778 1.00 36.22 192 GLY A C 1
ATOM 1534 O O . GLY A 1 192 ? -22.400 -22.105 -82.129 1.00 36.22 192 GLY A O 1
ATOM 1535 N N . ARG A 1 193 ? -21.983 -23.084 -84.114 1.00 37.91 193 ARG A N 1
ATOM 1536 C CA . ARG A 1 193 ? -22.852 -22.230 -84.937 1.00 37.91 193 ARG A CA 1
ATOM 1537 C C . ARG A 1 193 ? -24.186 -22.941 -85.105 1.00 37.91 193 ARG A C 1
ATOM 1539 O O . ARG A 1 193 ? -24.189 -24.018 -85.690 1.00 37.91 193 ARG A O 1
ATOM 1546 N N . ASP A 1 194 ? -25.266 -22.279 -84.709 1.00 37.62 194 ASP A N 1
ATOM 1547 C CA . ASP A 1 194 ? -26.613 -22.649 -85.127 1.00 37.62 194 ASP A CA 1
ATOM 1548 C C . ASP A 1 194 ? -27.134 -21.630 -86.145 1.00 37.62 194 ASP A C 1
ATOM 1550 O O . ASP A 1 194 ? -27.003 -20.410 -85.997 1.00 37.62 194 ASP A O 1
ATOM 1554 N N . GLU A 1 195 ? -27.692 -22.169 -87.221 1.00 44.28 195 GLU A N 1
ATOM 1555 C CA . GLU A 1 195 ? -28.305 -21.464 -88.334 1.00 44.28 195 GLU A CA 1
ATOM 1556 C C . GLU A 1 195 ? -29.710 -21.043 -87.913 1.00 44.28 195 GLU A C 1
ATOM 1558 O O . GLU A 1 195 ? -30.621 -21.858 -87.942 1.00 44.28 195 GLU A O 1
ATOM 1563 N N . ASN A 1 196 ? -29.864 -19.813 -87.419 1.00 41.53 196 ASN A N 1
ATOM 1564 C CA . ASN A 1 196 ? -31.070 -18.975 -87.503 1.00 41.53 196 ASN A CA 1
ATOM 1565 C C . ASN A 1 196 ? -30.862 -17.745 -86.612 1.00 41.53 196 ASN A C 1
ATOM 1567 O O . ASN A 1 196 ? -30.870 -17.819 -85.385 1.00 41.53 196 ASN A O 1
ATOM 1571 N N . GLY A 1 197 ? -30.628 -16.595 -87.247 1.00 44.88 197 GLY A N 1
ATOM 1572 C CA . GLY A 1 197 ? -30.344 -15.333 -86.576 1.00 44.88 197 GLY A CA 1
ATOM 1573 C C . GLY A 1 197 ? -31.515 -14.827 -85.734 1.00 44.88 197 GLY A C 1
ATOM 1574 O O . GLY A 1 197 ? -32.408 -14.167 -86.251 1.00 44.88 197 GLY A O 1
ATOM 1575 N N . ALA A 1 198 ? -31.463 -15.076 -84.427 1.00 33.91 198 ALA A N 1
ATOM 1576 C CA . ALA A 1 198 ? -32.192 -14.327 -83.408 1.00 33.91 198 ALA A CA 1
ATOM 1577 C C . ALA A 1 198 ? -31.417 -14.402 -82.080 1.00 33.91 198 ALA A C 1
ATOM 1579 O O . ALA A 1 198 ? -31.347 -15.447 -81.441 1.00 33.91 198 ALA A O 1
ATOM 1580 N N . SER A 1 199 ? -30.797 -13.292 -81.672 1.00 35.53 199 SER A N 1
ATOM 1581 C CA . SER A 1 199 ? -30.072 -13.196 -80.400 1.00 35.53 199 SER A CA 1
ATOM 1582 C C . SER A 1 199 ? -31.052 -12.836 -79.282 1.00 35.53 199 SER A C 1
ATOM 1584 O O . SER A 1 199 ? -31.530 -11.704 -79.216 1.00 35.53 199 SER A O 1
ATOM 1586 N N . SER A 1 200 ? -31.371 -13.793 -78.409 1.00 32.09 200 SER A N 1
ATOM 1587 C CA . SER A 1 200 ? -32.078 -13.546 -77.148 1.00 32.09 200 SER A CA 1
ATOM 1588 C C . SER A 1 200 ? -31.109 -13.711 -75.977 1.00 32.09 200 SER A C 1
ATOM 1590 O O . SER A 1 200 ? -30.634 -14.813 -75.708 1.00 32.09 200 SER A O 1
ATOM 1592 N N . VAL A 1 201 ? -30.824 -12.621 -75.264 1.00 35.16 201 VAL A N 1
ATOM 1593 C CA . VAL A 1 201 ? -30.026 -12.634 -74.030 1.00 35.16 201 VAL A CA 1
ATOM 1594 C C . VAL A 1 201 ? -30.954 -12.947 -72.856 1.00 35.16 201 VAL A C 1
ATOM 1596 O O . VAL A 1 201 ? -31.744 -12.098 -72.448 1.00 35.16 201 VAL A O 1
ATOM 1599 N N . GLN A 1 202 ? -30.860 -14.154 -72.293 1.00 33.44 202 GLN A N 1
ATOM 1600 C CA . GLN A 1 202 ? -31.440 -14.462 -70.983 1.00 33.44 202 GLN A CA 1
ATOM 1601 C C . GLN A 1 202 ? -30.359 -14.374 -69.902 1.00 33.44 202 GLN A C 1
ATOM 1603 O O . GLN A 1 202 ? -29.410 -15.154 -69.869 1.00 33.44 202 GLN A O 1
ATOM 1608 N N . VAL A 1 203 ? -30.514 -13.394 -69.008 1.00 34.16 203 VAL A N 1
ATOM 1609 C CA . VAL A 1 203 ? -29.687 -13.209 -67.812 1.00 34.16 203 VAL A CA 1
ATOM 1610 C C . VAL A 1 203 ? -30.206 -14.138 -66.713 1.00 34.16 203 VAL A C 1
ATOM 1612 O O . VAL A 1 203 ? -31.205 -13.849 -66.056 1.00 34.16 203 VAL A O 1
ATOM 1615 N N . GLY A 1 204 ? -29.523 -15.265 -66.512 1.00 32.28 204 GLY A N 1
ATOM 1616 C CA . GLY A 1 204 ? -29.729 -16.141 -65.360 1.00 32.28 204 GLY A CA 1
ATOM 1617 C C . GLY A 1 204 ? -29.047 -15.575 -64.114 1.00 32.28 204 GLY A C 1
ATOM 1618 O O . GLY A 1 204 ? -27.821 -15.574 -64.016 1.00 32.28 204 GLY A O 1
ATOM 1619 N N . ARG A 1 205 ? -29.852 -15.080 -63.166 1.00 31.47 205 ARG A N 1
ATOM 1620 C CA . ARG A 1 205 ? -29.450 -14.710 -61.798 1.00 31.47 205 ARG A CA 1
ATOM 1621 C C . ARG A 1 205 ? -28.725 -15.875 -61.114 1.00 31.47 205 ARG A C 1
ATOM 1623 O O . ARG A 1 205 ? -29.284 -16.962 -61.020 1.00 31.47 205 ARG A O 1
ATOM 1630 N N . SER A 1 206 ? -27.554 -15.610 -60.537 1.00 35.16 206 SER A N 1
ATOM 1631 C CA . SER A 1 206 ? -27.047 -16.381 -59.397 1.00 35.16 206 SER A CA 1
ATOM 1632 C C . SER A 1 206 ? -26.831 -15.437 -58.217 1.00 35.16 206 SER A C 1
ATOM 1634 O O . SER A 1 206 ? -26.342 -14.315 -58.361 1.00 35.16 206 SER A O 1
ATOM 1636 N N . GLU A 1 207 ? -27.341 -15.865 -57.069 1.00 37.59 207 GLU A N 1
ATOM 1637 C CA . GLU A 1 207 ? -27.508 -15.090 -55.849 1.00 37.59 207 GLU A CA 1
ATOM 1638 C C . GLU A 1 207 ? -26.163 -14.853 -55.152 1.00 37.59 207 GLU A C 1
ATOM 1640 O O . GLU A 1 207 ? -25.584 -15.745 -54.539 1.00 37.59 207 GLU A O 1
ATOM 1645 N N . GLY A 1 208 ? -25.675 -13.615 -55.223 1.00 33.72 208 GLY A N 1
ATOM 1646 C CA . GLY A 1 208 ? -24.615 -13.109 -54.359 1.00 33.72 208 GLY A CA 1
ATOM 1647 C C . GLY A 1 208 ? -25.219 -12.400 -53.152 1.00 33.72 208 GLY A C 1
ATOM 1648 O O . GLY A 1 208 ? -25.599 -11.231 -53.246 1.00 33.72 208 GLY A O 1
ATOM 1649 N N . SER A 1 209 ? -25.300 -13.105 -52.022 1.00 34.72 209 SER A N 1
ATOM 1650 C CA . SER A 1 209 ? -25.591 -12.538 -50.701 1.00 34.72 209 SER A CA 1
ATOM 1651 C C . SER A 1 209 ? -24.609 -11.403 -50.394 1.00 34.72 209 SER A C 1
ATOM 1653 O O . SER A 1 209 ? -23.441 -11.626 -50.080 1.00 34.72 209 SER A O 1
ATOM 1655 N N . THR A 1 210 ? -25.083 -10.167 -50.538 1.00 33.22 210 THR A N 1
ATOM 1656 C CA . THR A 1 210 ? -24.386 -8.955 -50.107 1.00 33.22 210 THR A CA 1
ATOM 1657 C C . THR A 1 210 ? -25.025 -8.525 -48.795 1.00 33.22 210 THR A C 1
ATOM 1659 O O . THR A 1 210 ? -26.150 -8.026 -48.787 1.00 33.22 210 THR A O 1
ATOM 1662 N N . LEU A 1 211 ? -24.312 -8.722 -47.685 1.00 31.94 211 LEU A N 1
ATOM 1663 C CA . LEU A 1 211 ? -24.608 -8.065 -46.414 1.00 31.94 211 LEU A CA 1
ATOM 1664 C C . LEU A 1 211 ? -24.501 -6.549 -46.628 1.00 31.94 211 LEU A C 1
ATOM 1666 O O . LEU A 1 211 ? -23.409 -5.983 -46.644 1.00 31.94 211 LEU A O 1
ATOM 1670 N N . LYS A 1 212 ? -25.646 -5.900 -46.854 1.00 36.50 212 LYS A N 1
ATOM 1671 C CA . LYS A 1 212 ? -25.778 -4.446 -46.818 1.00 36.50 212 LYS A CA 1
ATOM 1672 C C . LYS A 1 212 ? -25.843 -4.005 -45.359 1.00 36.50 212 LYS A C 1
ATOM 1674 O O . LYS A 1 212 ? -26.745 -4.405 -44.628 1.00 36.50 212 LYS A O 1
ATOM 1679 N N . LEU A 1 213 ? -24.873 -3.181 -44.972 1.00 34.94 213 LEU A N 1
ATOM 1680 C CA . LEU A 1 213 ? -24.944 -2.322 -43.795 1.00 34.94 213 LEU A CA 1
ATOM 1681 C C . LEU A 1 213 ? -26.202 -1.444 -43.881 1.00 34.94 213 LEU A C 1
ATOM 1683 O O . LEU A 1 213 ? -26.529 -0.932 -44.952 1.00 34.94 213 LEU A O 1
ATOM 1687 N N . SER A 1 214 ? -26.911 -1.300 -42.765 1.00 39.12 214 SER A N 1
ATOM 1688 C CA . SER A 1 214 ? -28.079 -0.432 -42.637 1.00 39.12 214 SER A CA 1
ATOM 1689 C C . SER A 1 214 ? -27.671 1.035 -42.486 1.00 39.12 214 SER A C 1
ATOM 1691 O O . SER A 1 214 ? -26.761 1.358 -41.724 1.00 39.12 214 SER A O 1
ATOM 1693 N N . ASP A 1 215 ? -28.414 1.921 -43.152 1.00 44.34 215 ASP A N 1
ATOM 1694 C CA . ASP A 1 215 ? -28.282 3.392 -43.198 1.00 44.34 215 ASP A CA 1
ATOM 1695 C C . ASP A 1 215 ? -28.509 4.126 -41.851 1.00 44.34 215 ASP A C 1
ATOM 1697 O O . ASP A 1 215 ? -28.815 5.318 -41.815 1.00 44.34 215 ASP A O 1
ATOM 1701 N N . SER A 1 216 ? -28.336 3.449 -40.716 1.00 45.44 216 SER A N 1
ATOM 1702 C CA . SER A 1 216 ? -28.488 4.021 -39.372 1.00 45.44 216 SER A CA 1
ATOM 1703 C C . SER A 1 216 ? -27.167 4.378 -38.678 1.00 45.44 216 SER A C 1
ATOM 1705 O O . SER A 1 216 ? -27.207 4.951 -37.597 1.00 45.44 216 SER A O 1
ATOM 1707 N N . GLU A 1 217 ? -26.002 4.093 -39.275 1.00 43.94 217 GLU A N 1
ATOM 1708 C CA . GLU A 1 217 ? -24.680 4.378 -38.669 1.00 43.94 217 GLU A CA 1
ATOM 1709 C C . GLU A 1 217 ? -23.867 5.482 -39.383 1.00 43.94 217 GLU A C 1
ATOM 1711 O O . GLU A 1 217 ? -22.724 5.752 -39.021 1.00 43.94 217 GLU A O 1
ATOM 1716 N N . LEU A 1 218 ? -24.448 6.182 -40.365 1.00 45.78 218 LEU A N 1
ATOM 1717 C CA . LEU A 1 218 ? -23.740 7.188 -41.179 1.00 45.78 218 LEU A CA 1
ATOM 1718 C C . LEU A 1 218 ? -24.042 8.660 -40.835 1.00 45.78 218 LEU A C 1
ATOM 1720 O O . LEU A 1 218 ? -23.687 9.547 -41.609 1.00 45.78 218 LEU A O 1
ATOM 1724 N N . ARG A 1 219 ? -24.656 8.966 -39.680 1.00 48.16 219 ARG A N 1
ATOM 1725 C CA . ARG A 1 219 ? -25.016 10.356 -39.312 1.00 48.16 219 ARG A CA 1
ATOM 1726 C C . ARG A 1 219 ? -24.726 10.791 -37.870 1.00 48.16 219 ARG A C 1
ATOM 1728 O O . ARG A 1 219 ? -25.486 11.565 -37.308 1.00 48.16 219 ARG A O 1
ATOM 1735 N N . GLU A 1 220 ? -23.584 10.403 -37.305 1.00 45.62 220 GLU A N 1
ATOM 1736 C CA . GLU A 1 220 ? -23.060 11.107 -36.114 1.00 45.62 220 GLU A CA 1
ATOM 1737 C C . GLU A 1 220 ? -21.521 11.176 -36.077 1.00 45.62 220 GLU A C 1
ATOM 1739 O O . GLU A 1 220 ? -20.862 11.021 -35.053 1.00 45.62 220 GLU A O 1
ATOM 1744 N N . ARG A 1 221 ? -20.922 11.424 -37.249 1.00 46.03 221 ARG A N 1
ATOM 1745 C CA . ARG A 1 221 ? -19.521 11.854 -37.401 1.00 46.03 221 ARG A CA 1
ATOM 1746 C C . ARG A 1 221 ? -19.438 13.168 -38.176 1.00 46.03 221 ARG A C 1
ATOM 1748 O O . ARG A 1 221 ? -18.682 13.307 -39.127 1.00 46.03 221 ARG A O 1
ATOM 1755 N N . THR A 1 222 ? -20.220 14.141 -37.738 1.00 47.31 222 THR A N 1
ATOM 1756 C CA . THR A 1 222 ? -20.023 15.557 -38.050 1.00 47.31 222 THR A CA 1
ATOM 1757 C C . THR A 1 222 ? -20.502 16.346 -36.839 1.00 47.31 222 THR A C 1
ATOM 1759 O O . THR A 1 222 ? -21.705 16.428 -36.636 1.00 47.31 222 THR A O 1
ATOM 1762 N N . GLU A 1 223 ? -19.535 16.861 -36.067 1.00 40.66 223 GLU A N 1
ATOM 1763 C CA . GLU A 1 223 ? -19.607 17.879 -34.992 1.00 40.66 223 GLU A CA 1
ATOM 1764 C C . GLU A 1 223 ? -19.109 17.427 -33.605 1.00 40.66 223 GLU A C 1
ATOM 1766 O O . GLU A 1 223 ? -19.891 17.132 -32.705 1.00 40.66 223 GLU A O 1
ATOM 1771 N N . LYS A 1 224 ? -17.774 17.439 -33.443 1.00 37.38 224 LYS A N 1
ATOM 1772 C CA . LYS A 1 224 ? -16.975 18.067 -32.359 1.00 37.38 224 LYS A CA 1
ATOM 1773 C C . LYS A 1 224 ? -15.585 17.445 -32.260 1.00 37.38 224 LYS A C 1
ATOM 1775 O O . LYS A 1 224 ? -15.489 16.214 -32.077 1.00 37.38 224 LYS A O 1
#

Nearest PDB structures (foldseek):
  6emy-assembly1_A  TM=6.337E-01  e=8.588E-04  Enterococcus faecalis

Radius of gyration: 33.35 Å; Cα contacts (8 Å, |Δi|>4): 185; chains: 1; bounding box: 56×43×113 Å

Foldseek 3Di:
DAQLEDVQQQQLPDFPVQDDLPVQWRKDAQPSDPVRDIAIAGNDVVNSVVQVVLVVVQVVLCVVVVHDQGTSDDDSSHGDNDCQVVVLVVQVVVVQWDWDDDDPDTDIHGVDDPNVVSLVNLLVCVVVVPDPVVSCRRNVDPDCPSVVVVPPDDPVNVVVVVVVVVVVVVVVPPDDDPPDDDDDDPDDDDDDDDPDDDDDDDDDDDDDDDPDDDPPPPPDPPDD

Secondary structure (DSSP, 8-state):
--S---IIIIITT-BGGGEETTTTEEEE-TTSSTT---EEEE--HHHHHHHHHHHHHHHHHHHHHT----BSSEETTEE----HHHHHHHHHHTT-EEEEE-SSSEEEEESS-TTHHHHHHHHHHHHTT--HHHHHHHHT-SSTHHHHTT----HHHHHHHHHHHHHHHHHHTS-----PPPP-----------SS---------------PPPTTSSSSSS--

Sequence (224 aa):
YITGWRVKSEILTRQKSHLDVKAGWLRLEPGETKNGEGRMFPLVPRLRAVLEAQVEGTRQFEQEKGRIIPWLFHRNGERIKFFRRSWLTACSRVGLAVKVQRGDREVVVPARIPHDFRRTAVRNLERAGIPRSAAMAMVGHRTEAIYRRYAIADESMLIAAGAKLQALYDVTATPSRTVVPMPANRAVFATGRDENGASSVQVGRSEGSTLKLSDSELRERTEK